Protein AF-A0A7S3AE39-F1 (afdb_monomer)

pLDDT: mean 76.67, std 18.87, range [34.84, 98.0]

Structure (mmCIF, N/CA/C/O backbone):
data_AF-A0A7S3AE39-F1
#
_entry.id   AF-A0A7S3AE39-F1
#
loop_
_atom_site.group_PDB
_atom_site.id
_atom_site.type_symbol
_atom_site.label_atom_id
_atom_site.label_alt_id
_atom_site.label_comp_id
_atom_site.label_asym_id
_atom_site.label_entity_id
_atom_site.label_seq_id
_atom_site.pdbx_PDB_ins_code
_atom_site.Cartn_x
_atom_site.Cartn_y
_atom_site.Cartn_z
_atom_site.occupancy
_atom_site.B_iso_or_equiv
_atom_site.auth_seq_id
_atom_site.auth_comp_id
_atom_site.auth_asym_id
_atom_site.auth_atom_id
_atom_site.pdbx_PDB_model_num
ATOM 1 N N . PRO A 1 1 ? 0.854 11.818 -27.335 1.00 52.75 1 PRO A N 1
ATOM 2 C CA . PRO A 1 1 ? 0.757 11.864 -25.855 1.00 52.75 1 PRO A CA 1
ATOM 3 C C . PRO A 1 1 ? 0.969 10.445 -25.302 1.00 52.75 1 PRO A C 1
ATOM 5 O O . PRO A 1 1 ? 0.322 9.532 -25.810 1.00 52.75 1 PRO A O 1
ATOM 8 N N . PRO A 1 2 ? 1.884 10.243 -24.340 1.00 56.50 2 PRO A N 1
ATOM 9 C CA . PRO A 1 2 ? 2.306 8.915 -23.865 1.00 56.50 2 PRO A CA 1
ATOM 10 C C . PRO A 1 2 ? 1.266 8.162 -23.009 1.00 56.50 2 PRO A C 1
ATOM 12 O O . PRO A 1 2 ? 1.452 6.985 -22.722 1.00 56.50 2 PRO A O 1
ATOM 15 N N . GLN A 1 3 ? 0.122 8.779 -22.684 1.00 60.28 3 GLN A N 1
ATOM 16 C CA . GLN A 1 3 ? -0.956 8.199 -21.856 1.00 60.28 3 GLN A CA 1
ATOM 17 C C . GLN A 1 3 ? -1.602 6.906 -22.408 1.00 60.28 3 GLN A C 1
ATOM 19 O O . GLN A 1 3 ? -2.449 6.313 -21.748 1.00 60.28 3 GLN A O 1
ATOM 24 N N . ASN A 1 4 ? -1.230 6.447 -23.607 1.00 78.38 4 ASN A N 1
ATOM 25 C CA . ASN A 1 4 ? -1.919 5.352 -24.295 1.00 78.38 4 ASN A CA 1
ATOM 26 C C . ASN A 1 4 ? -1.257 3.972 -24.167 1.00 78.38 4 ASN A C 1
ATOM 28 O O . ASN A 1 4 ? -1.910 2.978 -24.469 1.00 78.38 4 ASN A O 1
ATOM 32 N N . ALA A 1 5 ? 0.003 3.866 -23.735 1.00 89.50 5 ALA A N 1
ATOM 33 C CA . ALA A 1 5 ? 0.703 2.576 -23.760 1.00 89.50 5 ALA A CA 1
ATOM 34 C C . ALA A 1 5 ? 0.123 1.567 -22.750 1.00 89.50 5 ALA A C 1
ATOM 36 O O . ALA A 1 5 ? -0.178 0.432 -23.111 1.00 89.50 5 ALA A O 1
ATOM 37 N N . LEU A 1 6 ? -0.103 1.989 -21.499 1.00 91.38 6 LEU A N 1
ATOM 38 C CA . LEU A 1 6 ? -0.696 1.142 -20.453 1.00 91.38 6 LEU A CA 1
ATOM 39 C C . LEU A 1 6 ? -2.155 0.780 -20.767 1.00 91.38 6 LEU A C 1
ATOM 41 O O . LEU A 1 6 ? -2.548 -0.375 -20.623 1.00 91.38 6 LEU A O 1
ATOM 45 N N . ALA A 1 7 ? -2.940 1.734 -21.274 1.00 93.06 7 ALA A N 1
ATOM 46 C CA . ALA A 1 7 ? -4.314 1.475 -21.704 1.00 93.06 7 ALA A CA 1
ATOM 47 C C . ALA A 1 7 ? -4.372 0.478 -22.880 1.00 93.06 7 ALA A C 1
ATOM 49 O O . ALA A 1 7 ? -5.205 -0.426 -22.880 1.00 93.06 7 ALA A O 1
ATOM 50 N N . ALA A 1 8 ? -3.444 0.575 -23.842 1.00 92.94 8 ALA A N 1
ATOM 51 C CA . ALA A 1 8 ? -3.332 -0.372 -24.955 1.00 92.94 8 ALA A CA 1
ATOM 52 C C . ALA A 1 8 ? -2.947 -1.794 -24.503 1.00 92.94 8 ALA A C 1
ATOM 54 O O . ALA A 1 8 ? -3.297 -2.762 -25.173 1.00 92.94 8 ALA A O 1
ATOM 55 N N . MET A 1 9 ? -2.273 -1.929 -23.356 1.00 92.50 9 MET A N 1
ATOM 56 C CA . MET A 1 9 ? -1.975 -3.220 -22.720 1.00 92.50 9 MET A CA 1
ATOM 57 C C . MET A 1 9 ? -3.146 -3.779 -21.889 1.00 92.50 9 MET A C 1
ATOM 59 O O . MET A 1 9 ? -3.010 -4.840 -21.285 1.00 92.50 9 MET A O 1
ATOM 63 N N . GLY A 1 10 ? -4.299 -3.099 -21.864 1.00 94.75 10 GLY A N 1
ATOM 64 C CA . GLY A 1 10 ? -5.511 -3.562 -21.183 1.00 94.75 10 GLY A CA 1
ATOM 65 C C . GLY A 1 10 ? -5.608 -3.178 -19.705 1.00 94.75 10 GLY A C 1
ATOM 66 O O . GLY A 1 10 ? -6.498 -3.671 -19.013 1.00 94.75 10 GLY A O 1
ATOM 67 N N . TYR A 1 11 ? -4.728 -2.303 -19.206 1.00 93.88 11 TYR A N 1
ATOM 68 C CA . TYR A 1 11 ? -4.865 -1.757 -17.854 1.00 93.88 11 TYR A CA 1
ATOM 69 C C . TYR A 1 11 ? -6.044 -0.786 -17.769 1.00 93.88 11 TYR A C 1
ATOM 71 O O . TYR A 1 11 ? -6.391 -0.110 -18.741 1.00 93.88 11 TYR A O 1
ATOM 79 N N . SER A 1 12 ? -6.659 -0.696 -16.584 1.00 95.12 12 SER A N 1
ATOM 80 C CA . SER A 1 12 ? -7.760 0.243 -16.368 1.00 95.12 12 SER A CA 1
ATOM 81 C C . SER A 1 12 ? -7.294 1.691 -16.604 1.00 95.12 12 SER A C 1
ATOM 83 O O . SER A 1 12 ? -6.133 2.006 -16.327 1.00 95.12 12 SER A O 1
ATOM 85 N N . PRO A 1 13 ? -8.168 2.614 -17.052 1.00 94.75 13 PRO A N 1
ATOM 86 C CA . PRO A 1 13 ? -7.786 4.014 -17.267 1.00 94.75 13 PRO A CA 1
ATOM 87 C C . PRO A 1 13 ? -7.195 4.679 -16.016 1.00 94.75 13 PRO A C 1
ATOM 89 O O . PRO A 1 13 ? -6.311 5.522 -16.114 1.00 94.75 13 PRO A O 1
ATOM 92 N N . GLN A 1 14 ? -7.663 4.262 -14.836 1.00 94.00 14 GLN A N 1
ATOM 93 C CA . GLN A 1 14 ? -7.172 4.737 -13.543 1.00 94.00 14 GLN A CA 1
ATOM 94 C C . GLN A 1 14 ? -5.748 4.240 -13.258 1.00 94.00 14 GLN A C 1
ATOM 96 O O . GLN A 1 14 ? -4.923 5.019 -12.793 1.00 94.00 14 GLN A O 1
ATOM 101 N N . ASP A 1 15 ? -5.439 2.976 -13.568 1.00 94.56 15 ASP A N 1
ATOM 102 C CA . ASP A 1 15 ? -4.078 2.435 -13.430 1.00 94.56 15 ASP A CA 1
ATOM 103 C C . ASP A 1 15 ? -3.119 3.049 -14.442 1.00 94.56 15 ASP A C 1
ATOM 105 O O . ASP A 1 15 ? -1.982 3.362 -14.102 1.00 94.56 15 ASP A O 1
ATOM 109 N N . ALA A 1 16 ? -3.578 3.247 -15.679 1.00 94.62 16 ALA A N 1
ATOM 110 C CA . ALA A 1 16 ? -2.788 3.896 -16.714 1.00 94.62 16 ALA A CA 1
ATOM 111 C C . ALA A 1 16 ? -2.430 5.337 -16.314 1.00 94.62 16 ALA A C 1
ATOM 113 O O . ALA A 1 16 ? -1.267 5.721 -16.412 1.00 94.62 16 ALA A O 1
ATOM 114 N N . ALA A 1 17 ? -3.402 6.101 -15.798 1.00 94.12 17 ALA A N 1
ATOM 115 C CA . ALA A 1 17 ? -3.171 7.451 -15.292 1.00 94.12 17 ALA A CA 1
ATOM 116 C C . ALA A 1 17 ? -2.190 7.457 -14.109 1.00 94.12 17 ALA A C 1
ATOM 118 O O . ALA A 1 17 ? -1.204 8.187 -14.147 1.00 94.12 17 ALA A O 1
ATOM 119 N N . LEU A 1 18 ? -2.406 6.590 -13.115 1.00 94.12 18 LEU A N 1
ATOM 120 C CA . LEU A 1 18 ? -1.536 6.469 -11.942 1.00 94.12 18 LEU A CA 1
ATOM 121 C C . LEU A 1 18 ? -0.098 6.080 -12.322 1.00 94.12 18 LEU A C 1
ATOM 123 O O . LEU A 1 18 ? 0.862 6.658 -11.818 1.00 94.12 18 LEU A O 1
ATOM 127 N N . GLY A 1 19 ? 0.056 5.103 -13.218 1.00 93.31 19 GLY A N 1
ATOM 128 C CA . GLY A 1 19 ? 1.356 4.649 -13.701 1.00 93.31 19 GLY A CA 1
ATOM 129 C C . GLY A 1 19 ? 2.110 5.745 -14.451 1.00 93.31 19 GLY A C 1
ATOM 130 O O . GLY A 1 19 ? 3.291 5.960 -14.187 1.00 93.31 19 GLY A O 1
ATOM 131 N N . SER A 1 20 ? 1.427 6.475 -15.338 1.00 93.81 20 SER A N 1
ATOM 132 C CA . SER A 1 20 ? 2.019 7.613 -16.050 1.00 93.81 20 SER A CA 1
ATOM 133 C C . SER A 1 20 ? 2.353 8.789 -15.129 1.00 93.81 20 SER A C 1
ATOM 135 O O . SER A 1 20 ? 3.360 9.451 -15.354 1.00 93.81 20 SER A O 1
ATOM 137 N N . GLU A 1 21 ? 1.550 9.049 -14.096 1.00 94.75 21 GLU A N 1
ATOM 138 C CA . GLU A 1 21 ? 1.810 10.126 -13.132 1.00 94.75 21 GLU A CA 1
ATOM 139 C C . GLU A 1 21 ? 3.048 9.840 -12.271 1.00 94.75 21 GLU A C 1
ATOM 141 O O . GLU A 1 21 ? 3.869 10.730 -12.060 1.00 94.75 21 GLU A O 1
ATOM 146 N N . LEU A 1 22 ? 3.216 8.595 -11.813 1.00 94.06 22 LEU A N 1
ATOM 147 C CA . LEU A 1 22 ? 4.310 8.224 -10.909 1.00 94.06 22 LEU A CA 1
ATOM 148 C C . LEU A 1 22 ? 5.628 7.905 -11.624 1.00 94.06 22 LEU A C 1
ATOM 150 O O . LEU A 1 22 ? 6.694 8.157 -11.065 1.00 94.06 22 LEU A O 1
ATOM 154 N N . PHE A 1 23 ? 5.570 7.335 -12.830 1.00 94.69 23 PHE A N 1
ATOM 155 C CA . PHE A 1 23 ? 6.751 6.790 -13.513 1.00 94.69 23 PHE A CA 1
ATOM 156 C C . PHE A 1 23 ? 7.009 7.407 -14.896 1.00 94.69 23 PHE A C 1
ATOM 158 O O . PHE A 1 23 ? 8.001 7.064 -15.540 1.00 94.69 23 PHE A O 1
ATOM 165 N N . GLY A 1 24 ? 6.152 8.321 -15.366 1.00 93.25 24 GLY A N 1
ATOM 166 C CA . GLY A 1 24 ? 6.295 8.953 -16.678 1.00 93.25 24 GLY A CA 1
ATOM 167 C C . GLY A 1 24 ? 6.278 7.927 -17.814 1.00 93.25 24 GLY A C 1
ATOM 168 O O . GLY A 1 24 ? 5.292 7.211 -18.005 1.00 93.25 24 GLY A O 1
ATOM 169 N N . ASP A 1 25 ? 7.385 7.857 -18.557 1.00 93.00 25 ASP A N 1
ATOM 170 C CA . ASP A 1 25 ? 7.574 6.941 -19.690 1.00 93.00 25 ASP A CA 1
ATOM 171 C C . ASP A 1 25 ? 8.153 5.567 -19.284 1.00 93.00 25 ASP A C 1
ATOM 173 O O . ASP A 1 25 ? 8.300 4.678 -20.126 1.00 93.00 25 ASP A O 1
ATOM 177 N N . ASP A 1 26 ? 8.469 5.344 -18.001 1.00 94.69 26 ASP A N 1
ATOM 178 C CA . ASP A 1 26 ? 8.970 4.053 -17.515 1.00 94.69 26 ASP A CA 1
ATOM 179 C C . ASP A 1 26 ? 7.821 3.059 -17.279 1.00 94.69 26 ASP A C 1
ATOM 181 O O . ASP A 1 26 ? 7.349 2.807 -16.164 1.00 94.69 26 ASP A O 1
ATOM 185 N N . HIS A 1 27 ? 7.355 2.474 -18.381 1.00 93.75 27 HIS A N 1
ATOM 186 C CA . HIS A 1 27 ? 6.257 1.514 -18.368 1.00 93.75 27 HIS A CA 1
ATOM 187 C C . HIS A 1 27 ? 6.577 0.241 -17.574 1.00 93.75 27 HIS A C 1
ATOM 189 O O . HIS A 1 27 ? 5.660 -0.363 -17.021 1.00 93.75 27 HIS A O 1
ATOM 195 N N . ALA A 1 28 ? 7.845 -0.172 -17.489 1.00 95.00 28 ALA A N 1
ATOM 196 C CA . ALA A 1 28 ? 8.224 -1.383 -16.766 1.00 95.00 28 ALA A CA 1
ATOM 197 C C . ALA A 1 28 ? 8.002 -1.211 -15.256 1.00 95.00 28 ALA A C 1
ATOM 199 O O . ALA A 1 28 ? 7.365 -2.059 -14.621 1.00 95.00 28 ALA A O 1
ATOM 200 N N . ASN A 1 29 ? 8.454 -0.083 -14.702 1.00 94.75 29 ASN A N 1
ATOM 201 C CA . ASN A 1 29 ? 8.230 0.244 -13.297 1.00 94.75 29 ASN A CA 1
ATOM 202 C C . ASN A 1 29 ? 6.752 0.542 -13.003 1.00 94.75 29 ASN A C 1
ATOM 204 O O . ASN A 1 29 ? 6.233 0.069 -11.988 1.00 94.75 29 ASN A O 1
ATOM 208 N N . ALA A 1 30 ? 6.038 1.204 -13.922 1.00 95.81 30 ALA A N 1
ATOM 209 C CA . ALA A 1 30 ? 4.594 1.411 -13.799 1.00 95.81 30 ALA A CA 1
ATOM 210 C C . ALA A 1 30 ? 3.817 0.085 -13.722 1.00 95.81 30 ALA A C 1
ATOM 212 O O . ALA A 1 30 ? 3.008 -0.105 -12.813 1.00 95.81 30 ALA A O 1
ATOM 213 N N . ILE A 1 31 ? 4.094 -0.863 -14.626 1.00 95.88 31 ILE A N 1
ATOM 214 C CA . ILE A 1 31 ? 3.470 -2.196 -14.625 1.00 95.88 31 ILE A CA 1
ATOM 215 C C . ILE A 1 31 ? 3.766 -2.930 -13.315 1.00 95.88 31 ILE A C 1
ATOM 217 O O . ILE A 1 31 ? 2.855 -3.504 -12.708 1.00 95.88 31 ILE A O 1
ATOM 221 N N . ALA A 1 32 ? 5.024 -2.912 -12.864 1.00 95.69 32 ALA A N 1
ATOM 222 C CA . ALA A 1 32 ? 5.421 -3.564 -11.621 1.00 95.69 32 ALA A CA 1
ATOM 223 C C . ALA A 1 32 ? 4.672 -2.977 -10.413 1.00 95.69 32 ALA A C 1
ATOM 225 O O . ALA A 1 32 ? 4.166 -3.735 -9.583 1.00 95.69 32 ALA A O 1
ATOM 226 N N . PHE A 1 33 ? 4.542 -1.650 -10.344 1.00 96.31 33 PHE A N 1
ATOM 227 C CA . PHE A 1 33 ? 3.814 -0.959 -9.283 1.00 96.31 33 PHE A CA 1
ATOM 228 C C . PHE A 1 33 ? 2.312 -1.275 -9.306 1.00 96.31 33 PHE A C 1
ATOM 230 O O . PHE A 1 33 ? 1.762 -1.704 -8.292 1.00 96.31 33 PHE A O 1
ATOM 237 N N . ILE A 1 34 ? 1.656 -1.155 -10.466 1.00 96.31 34 ILE A N 1
ATOM 238 C CA . ILE A 1 34 ? 0.223 -1.457 -10.635 1.00 96.31 34 ILE A CA 1
ATOM 239 C C . ILE A 1 34 ? -0.073 -2.912 -10.244 1.00 96.31 34 ILE A C 1
ATOM 241 O O . ILE A 1 34 ? -1.034 -3.185 -9.525 1.00 96.31 34 ILE A O 1
ATOM 245 N N . THR A 1 35 ? 0.792 -3.849 -10.640 1.00 96.56 35 THR A N 1
ATOM 246 C CA . THR A 1 35 ? 0.656 -5.271 -10.282 1.00 96.56 35 THR A CA 1
ATOM 247 C C . THR A 1 35 ? 0.736 -5.486 -8.765 1.00 96.56 35 THR A C 1
ATOM 249 O O . THR A 1 35 ? 0.004 -6.307 -8.207 1.00 96.56 35 THR A O 1
ATOM 252 N N . GLN A 1 36 ? 1.593 -4.735 -8.066 1.00 96.75 36 GLN A N 1
ATOM 253 C CA . GLN A 1 36 ? 1.676 -4.792 -6.604 1.00 96.75 36 GLN A CA 1
ATOM 254 C C . GLN A 1 36 ? 0.433 -4.195 -5.932 1.00 96.75 36 GLN A C 1
ATOM 256 O O . GLN A 1 36 ? -0.086 -4.814 -4.998 1.00 96.75 36 GLN A O 1
ATOM 261 N N . VAL A 1 37 ? -0.073 -3.056 -6.425 1.00 96.56 37 VAL A N 1
ATOM 262 C CA . VAL A 1 37 ? -1.319 -2.433 -5.941 1.00 96.56 37 VAL A CA 1
ATOM 263 C C . VAL A 1 37 ? -2.485 -3.408 -6.089 1.00 96.56 37 VAL A C 1
ATOM 265 O O . VAL A 1 37 ? -3.191 -3.660 -5.114 1.00 96.56 37 VAL A O 1
ATOM 268 N N . GLN A 1 38 ? -2.647 -4.017 -7.268 1.00 96.06 38 GLN A N 1
ATOM 269 C CA . GLN A 1 38 ? -3.711 -4.984 -7.535 1.00 96.06 38 GLN A CA 1
ATOM 270 C C . GLN A 1 38 ? -3.649 -6.166 -6.561 1.00 96.06 38 GLN A C 1
ATOM 272 O O . GLN A 1 38 ? -4.660 -6.534 -5.968 1.00 96.06 38 GLN A O 1
ATOM 277 N N . GLY A 1 39 ? -2.449 -6.697 -6.308 1.00 95.94 39 GLY A N 1
ATOM 278 C CA . GLY A 1 39 ? -2.268 -7.780 -5.346 1.00 95.94 39 GLY A CA 1
ATOM 279 C C . GLY A 1 39 ? -2.662 -7.408 -3.910 1.00 95.94 39 GLY A C 1
ATOM 280 O O . GLY A 1 39 ? -3.098 -8.284 -3.171 1.00 95.94 39 GLY A O 1
ATOM 281 N N . LEU A 1 40 ? -2.514 -6.145 -3.492 1.00 96.25 40 LEU A N 1
ATOM 282 C CA . LEU A 1 40 ? -2.991 -5.663 -2.186 1.00 96.25 40 LEU A CA 1
ATOM 283 C C . LEU A 1 40 ? -4.519 -5.485 -2.172 1.00 96.25 40 LEU A C 1
ATOM 285 O O . LEU A 1 40 ? -5.168 -5.846 -1.192 1.00 96.25 40 LEU A O 1
ATOM 289 N N . VAL A 1 41 ? -5.102 -4.992 -3.265 1.00 95.94 41 VAL A N 1
ATOM 290 C CA . VAL A 1 41 ? -6.560 -4.841 -3.404 1.00 95.94 41 VAL A CA 1
ATOM 291 C C . VAL A 1 41 ? -7.267 -6.197 -3.379 1.00 95.94 41 VAL A C 1
ATOM 293 O O . VAL A 1 41 ? -8.280 -6.348 -2.701 1.00 95.94 41 VAL A O 1
ATOM 296 N N . GLU A 1 42 ? -6.700 -7.213 -4.030 1.00 95.88 42 GLU A N 1
ATOM 297 C CA . GLU A 1 42 ? -7.199 -8.595 -3.979 1.00 95.88 42 GLU A CA 1
ATOM 298 C C . GLU A 1 42 ? -7.135 -9.203 -2.569 1.00 95.88 42 GLU A C 1
ATOM 300 O O . GLU A 1 42 ? -7.924 -10.087 -2.241 1.00 95.88 42 GLU A O 1
ATOM 305 N N . MET A 1 43 ? -6.237 -8.707 -1.710 1.00 95.25 43 MET A N 1
ATOM 306 C CA . MET A 1 43 ? -6.185 -9.073 -0.288 1.00 95.25 43 MET A CA 1
ATOM 307 C C . MET A 1 43 ? -7.193 -8.295 0.577 1.00 95.25 43 MET A C 1
ATOM 309 O O . MET A 1 43 ? -7.247 -8.512 1.786 1.00 95.25 43 MET A O 1
ATOM 313 N N . GLY A 1 44 ? -8.008 -7.421 -0.021 1.00 95.88 44 GLY A N 1
ATOM 314 C CA . GLY A 1 44 ? -9.063 -6.664 0.654 1.00 95.88 44 GLY A CA 1
ATOM 315 C C . GLY A 1 44 ? -8.639 -5.285 1.159 1.00 95.88 44 GLY A C 1
ATOM 316 O O . GLY A 1 44 ? -9.433 -4.617 1.820 1.00 95.88 44 GLY A O 1
ATOM 317 N N . PHE A 1 45 ? -7.418 -4.831 0.859 1.00 95.88 45 PHE A N 1
ATOM 318 C CA . PHE A 1 45 ? -6.997 -3.481 1.231 1.00 95.88 45 PHE A CA 1
ATOM 319 C C . PHE A 1 45 ? -7.605 -2.439 0.279 1.00 95.88 45 PHE A C 1
ATOM 321 O O . PHE A 1 45 ? -7.616 -2.644 -0.938 1.00 95.88 45 PHE A O 1
ATOM 328 N N . PRO A 1 46 ? -8.085 -1.289 0.787 1.00 94.75 46 PRO A N 1
ATOM 329 C CA . PRO A 1 46 ? -8.589 -0.231 -0.074 1.00 94.75 46 PRO A CA 1
ATOM 330 C C . PRO A 1 46 ? -7.464 0.303 -0.968 1.00 94.75 46 PRO A C 1
ATOM 332 O O . PRO A 1 46 ? -6.349 0.559 -0.510 1.00 94.75 46 PRO A O 1
ATOM 335 N N . ARG A 1 47 ? -7.764 0.501 -2.257 1.00 94.69 47 ARG A N 1
ATOM 336 C CA . ARG A 1 47 ? -6.777 0.872 -3.288 1.00 94.69 47 ARG A CA 1
ATOM 337 C C . ARG A 1 47 ? -5.947 2.102 -2.915 1.00 94.69 47 ARG A C 1
ATOM 339 O O . ARG A 1 47 ? -4.737 2.086 -3.095 1.00 94.69 47 ARG A O 1
ATOM 346 N N . ALA A 1 48 ? -6.578 3.136 -2.355 1.00 93.81 48 ALA A N 1
ATOM 347 C CA . ALA A 1 48 ? -5.885 4.349 -1.918 1.00 93.81 48 ALA A CA 1
ATOM 348 C C . ALA A 1 48 ? -4.832 4.063 -0.830 1.00 93.81 48 ALA A C 1
ATOM 350 O O . ALA A 1 48 ? -3.710 4.558 -0.913 1.00 93.81 48 ALA A O 1
ATOM 351 N N . ALA A 1 49 ? -5.155 3.203 0.143 1.00 94.94 49 ALA A N 1
ATOM 352 C CA . ALA A 1 49 ? -4.208 2.799 1.179 1.00 94.94 49 ALA A CA 1
ATOM 353 C C . ALA A 1 49 ? -3.082 1.930 0.602 1.00 94.94 49 ALA A C 1
ATOM 355 O O . ALA A 1 49 ? -1.923 2.121 0.958 1.00 94.94 49 ALA A O 1
ATOM 356 N N . ALA A 1 50 ? -3.399 1.016 -0.322 1.00 96.12 50 ALA A N 1
ATOM 357 C CA . ALA A 1 50 ? -2.403 0.192 -1.006 1.00 96.12 50 ALA A CA 1
ATOM 358 C C . ALA A 1 50 ? -1.380 1.038 -1.783 1.00 96.12 50 ALA A C 1
ATOM 360 O O . ALA A 1 50 ? -0.178 0.795 -1.676 1.00 96.12 50 ALA A O 1
ATOM 361 N N . ILE A 1 51 ? -1.848 2.057 -2.511 1.00 95.81 51 ILE A N 1
ATOM 362 C CA . ILE A 1 51 ? -0.990 3.015 -3.222 1.00 95.81 51 ILE A CA 1
ATOM 363 C C . ILE A 1 51 ? -0.109 3.773 -2.224 1.00 95.81 51 ILE A C 1
ATOM 365 O O . ILE A 1 51 ? 1.110 3.775 -2.376 1.00 95.81 51 ILE A O 1
ATOM 369 N N . GLY A 1 52 ? -0.701 4.351 -1.172 1.00 94.38 52 GLY A N 1
ATOM 370 C CA . GLY A 1 52 ? 0.051 5.089 -0.155 1.00 94.38 52 GLY A CA 1
ATOM 371 C C . GLY A 1 52 ? 1.103 4.225 0.548 1.00 94.38 52 GLY A C 1
ATOM 372 O O . GLY A 1 52 ? 2.233 4.662 0.759 1.00 94.38 52 GLY A O 1
ATOM 373 N N . ALA A 1 53 ? 0.781 2.971 0.861 1.00 96.00 53 ALA A N 1
ATOM 374 C CA . ALA A 1 53 ? 1.712 2.049 1.500 1.00 96.00 53 ALA A CA 1
ATOM 375 C C . ALA A 1 53 ? 2.872 1.648 0.573 1.00 96.00 53 ALA A C 1
ATOM 377 O O . ALA A 1 53 ? 4.015 1.591 1.024 1.00 96.00 53 ALA A O 1
ATOM 378 N N . LEU A 1 54 ? 2.610 1.422 -0.719 1.00 96.12 54 LEU A N 1
ATOM 379 C CA . LEU A 1 54 ? 3.645 1.128 -1.722 1.00 96.12 54 LEU A CA 1
ATOM 380 C C . LEU A 1 54 ? 4.488 2.351 -2.101 1.00 96.12 54 LEU A C 1
ATOM 382 O O . LEU A 1 54 ? 5.620 2.195 -2.531 1.00 96.12 54 LEU A O 1
ATOM 386 N N . GLN A 1 55 ? 3.981 3.570 -1.936 1.00 94.62 55 GLN A N 1
ATOM 387 C CA . GLN A 1 55 ? 4.800 4.777 -2.096 1.00 94.62 55 GLN A CA 1
ATOM 388 C C . GLN A 1 55 ? 5.729 4.998 -0.896 1.00 94.62 55 GLN A C 1
ATOM 390 O O . GLN A 1 55 ? 6.854 5.465 -1.051 1.00 94.62 55 GLN A O 1
ATOM 395 N N . ASN A 1 56 ? 5.278 4.630 0.306 1.00 94.44 56 ASN A N 1
ATOM 396 C CA . ASN A 1 56 ? 6.059 4.764 1.537 1.00 94.44 56 ASN A CA 1
ATOM 397 C C . ASN A 1 56 ? 7.005 3.584 1.803 1.00 94.44 56 ASN A C 1
ATOM 399 O O . ASN A 1 56 ? 7.794 3.625 2.752 1.00 94.44 56 ASN A O 1
ATOM 403 N N . SER A 1 57 ? 6.943 2.533 0.986 1.00 93.38 57 SER A N 1
ATOM 404 C CA . SER A 1 57 ? 7.768 1.341 1.134 1.00 93.38 57 SER A CA 1
ATOM 405 C C . SER A 1 57 ? 8.281 0.864 -0.219 1.00 93.38 57 SER A C 1
ATOM 407 O O . SER A 1 57 ? 7.553 0.794 -1.194 1.00 93.38 57 SER A O 1
ATOM 409 N N . SER A 1 58 ? 9.551 0.484 -0.297 1.00 86.62 58 SER A N 1
ATOM 410 C CA . SER A 1 58 ? 10.157 0.009 -1.550 1.00 86.62 58 SER A CA 1
ATOM 411 C C . SER A 1 58 ? 9.800 -1.443 -1.901 1.00 86.62 58 SER A C 1
ATOM 413 O O . SER A 1 58 ? 10.375 -2.016 -2.825 1.00 86.62 58 SER A O 1
ATOM 415 N N . SER A 1 59 ? 8.902 -2.081 -1.144 1.00 93.25 59 SER A N 1
ATOM 416 C CA . SER A 1 59 ? 8.549 -3.492 -1.311 1.00 93.25 59 SER A CA 1
ATOM 417 C C . SER A 1 59 ? 7.112 -3.771 -0.891 1.00 93.25 59 SER A C 1
ATOM 419 O O . SER A 1 59 ? 6.582 -3.145 0.027 1.00 93.25 59 SER A O 1
ATOM 421 N N . LYS A 1 60 ? 6.510 -4.791 -1.509 1.00 92.44 60 LYS A N 1
ATOM 422 C CA . LYS A 1 60 ? 5.175 -5.281 -1.150 1.00 92.44 60 LYS A CA 1
ATOM 423 C C . LYS A 1 60 ? 5.089 -5.694 0.324 1.00 92.44 60 LYS A C 1
ATOM 425 O O . LYS A 1 60 ? 4.076 -5.440 0.969 1.00 92.44 60 LYS A O 1
ATOM 430 N N . GLU A 1 61 ? 6.134 -6.314 0.866 1.00 94.62 61 GLU A N 1
ATOM 431 C CA . GLU A 1 61 ? 6.210 -6.706 2.276 1.00 94.62 61 GLU A CA 1
ATOM 432 C C . GLU A 1 61 ? 6.224 -5.491 3.211 1.00 94.62 61 GLU A C 1
ATOM 434 O O . GLU A 1 61 ? 5.524 -5.497 4.224 1.00 94.62 61 GLU A O 1
ATOM 439 N N . GLY A 1 62 ? 6.967 -4.436 2.858 1.00 94.31 62 GLY A N 1
ATOM 440 C CA . GLY A 1 62 ? 6.948 -3.175 3.599 1.00 94.31 62 GLY A CA 1
ATOM 441 C C . GLY A 1 62 ? 5.572 -2.505 3.555 1.00 94.31 62 GLY A C 1
ATOM 442 O O . GLY A 1 62 ? 5.082 -2.044 4.584 1.00 94.31 62 GLY A O 1
ATOM 443 N N . ALA A 1 63 ? 4.903 -2.536 2.399 1.00 95.75 63 ALA A N 1
ATOM 444 C CA . ALA A 1 63 ? 3.557 -1.989 2.251 1.00 95.75 63 ALA A CA 1
ATOM 445 C C . ALA A 1 63 ? 2.548 -2.762 3.105 1.00 95.75 63 ALA A C 1
ATOM 447 O O . ALA A 1 63 ? 1.703 -2.161 3.763 1.00 95.75 63 ALA A O 1
ATOM 448 N N . LEU A 1 64 ? 2.668 -4.091 3.153 1.00 96.19 64 LEU A N 1
ATOM 449 C CA . LEU A 1 64 ? 1.855 -4.931 4.029 1.00 96.19 64 LEU A CA 1
ATOM 450 C C . LEU A 1 64 ? 2.093 -4.624 5.508 1.00 96.19 64 LEU A C 1
ATOM 452 O O . LEU A 1 64 ? 1.126 -4.540 6.257 1.00 96.19 64 LEU A O 1
ATOM 456 N N . GLN A 1 65 ? 3.344 -4.427 5.933 1.00 94.88 65 GLN A N 1
ATOM 457 C CA . GLN A 1 65 ? 3.637 -4.028 7.313 1.00 94.88 65 GLN A CA 1
ATOM 458 C C . GLN A 1 65 ? 3.013 -2.674 7.658 1.00 94.88 65 GLN A C 1
ATOM 460 O O . GLN A 1 65 ? 2.435 -2.544 8.733 1.00 94.88 65 GLN A O 1
ATOM 465 N N . LEU A 1 66 ? 3.059 -1.699 6.745 1.00 94.25 66 LEU A N 1
ATOM 466 C CA . LEU A 1 66 ? 2.414 -0.397 6.943 1.00 94.25 66 LEU A CA 1
ATOM 467 C C . LEU A 1 66 ? 0.887 -0.511 7.017 1.00 94.25 66 LEU A C 1
ATOM 469 O O . LEU A 1 66 ? 0.273 0.084 7.897 1.00 94.25 66 LEU A O 1
ATOM 473 N N . LEU A 1 67 ? 0.272 -1.298 6.132 1.00 94.94 67 LEU A N 1
ATOM 474 C CA . LEU A 1 67 ? -1.181 -1.493 6.105 1.00 94.94 67 LEU A CA 1
ATOM 475 C C . LEU A 1 67 ? -1.696 -2.230 7.343 1.00 94.94 67 LEU A C 1
ATOM 477 O O . LEU A 1 67 ? -2.745 -1.881 7.877 1.00 94.94 67 LEU A O 1
ATOM 481 N N . LEU A 1 68 ? -0.965 -3.245 7.802 1.00 93.38 68 LEU A N 1
ATOM 482 C CA . LEU A 1 68 ? -1.321 -4.015 8.993 1.00 93.38 68 LEU A CA 1
ATOM 483 C C . LEU A 1 68 ? -1.002 -3.253 10.286 1.00 93.38 68 LEU A C 1
ATOM 485 O O . LEU A 1 68 ? -1.729 -3.405 11.261 1.00 93.38 68 LEU A O 1
ATOM 489 N N . GLY A 1 69 ? 0.056 -2.436 10.289 1.00 88.75 69 GLY A N 1
ATOM 490 C CA . GLY A 1 69 ? 0.443 -1.601 11.426 1.00 88.75 69 GLY A CA 1
ATOM 491 C C . GLY A 1 69 ? -0.482 -0.399 11.626 1.00 88.75 69 GLY A C 1
ATOM 492 O O . GLY A 1 69 ? -0.898 -0.139 12.746 1.00 88.75 69 GLY A O 1
ATOM 493 N N . GLY A 1 70 ? -0.871 0.288 10.545 1.00 71.50 70 GLY A N 1
ATOM 494 C CA . GLY A 1 70 ? -1.753 1.463 10.609 1.00 71.50 70 GLY A CA 1
ATOM 495 C C . GLY A 1 70 ? -3.235 1.141 10.840 1.00 71.50 70 GLY A C 1
ATOM 496 O O . GLY A 1 70 ? -3.994 1.999 11.287 1.00 71.50 70 GLY A O 1
ATOM 497 N N . ALA A 1 71 ? -3.666 -0.101 10.591 1.00 55.97 71 ALA A N 1
ATOM 498 C CA . ALA A 1 71 ? -5.026 -0.544 10.912 1.00 55.97 71 ALA A CA 1
ATOM 499 C C . ALA A 1 71 ? -5.298 -0.605 12.429 1.00 55.97 71 ALA A C 1
ATOM 501 O O . ALA A 1 71 ? -6.457 -0.631 12.832 1.00 55.97 71 ALA A O 1
ATOM 502 N N . ALA A 1 72 ? -4.253 -0.607 13.266 1.00 46.50 72 ALA A N 1
ATOM 503 C CA . ALA A 1 72 ? -4.395 -0.600 14.720 1.00 46.50 72 ALA A CA 1
ATOM 504 C C . ALA A 1 72 ? -4.711 0.792 15.298 1.00 46.50 72 ALA A C 1
ATOM 506 O O . ALA A 1 72 ? -5.213 0.869 16.412 1.00 46.50 72 ALA A O 1
ATOM 507 N N . GLU A 1 73 ? -4.464 1.875 14.554 1.00 48.44 73 GLU A N 1
ATOM 508 C CA . GLU A 1 73 ? -4.576 3.247 15.081 1.00 48.44 73 GLU A CA 1
ATOM 509 C C . GLU A 1 73 ? -5.819 4.008 14.586 1.00 48.44 73 GLU A C 1
ATOM 511 O O . GLU A 1 73 ? -5.963 5.191 14.869 1.00 48.44 73 GLU A O 1
ATOM 516 N N . SER A 1 74 ? -6.728 3.370 13.834 1.00 43.66 74 SER A N 1
ATOM 517 C CA . SER A 1 74 ? -7.866 4.075 13.206 1.00 43.66 74 SER A CA 1
ATOM 518 C C . SER A 1 74 ? -9.248 3.449 13.422 1.00 43.66 74 SER A C 1
ATOM 520 O O . SER A 1 74 ? -10.179 3.766 12.682 1.00 43.66 74 SER A O 1
ATOM 522 N N . MET A 1 75 ? -9.422 2.590 14.434 1.00 45.69 75 MET A N 1
ATOM 523 C CA . MET A 1 75 ? -10.724 1.956 14.710 1.00 45.69 75 MET A CA 1
ATOM 524 C C . MET A 1 75 ? -11.303 2.168 16.115 1.00 45.69 75 MET A C 1
ATOM 526 O O . MET A 1 75 ? -12.406 1.697 16.368 1.00 45.69 75 MET A O 1
ATOM 530 N N . ASP A 1 76 ? -10.644 2.964 16.954 1.00 41.66 76 ASP A N 1
ATOM 531 C CA . ASP A 1 76 ? -11.184 3.469 18.219 1.00 41.66 76 ASP A CA 1
ATOM 532 C C . ASP A 1 76 ? -10.719 4.922 18.376 1.00 41.66 76 ASP A C 1
ATOM 534 O O . ASP A 1 76 ? -9.524 5.181 18.450 1.00 41.66 76 ASP A O 1
ATOM 538 N N . ASP A 1 77 ? -11.634 5.885 18.282 1.00 41.91 77 ASP A N 1
ATOM 539 C CA . ASP A 1 77 ? -12.053 6.631 19.473 1.00 41.91 77 ASP A CA 1
ATOM 540 C C . ASP A 1 77 ? -13.116 7.667 19.083 1.00 41.91 77 ASP A C 1
ATOM 542 O O . ASP A 1 77 ? -12.861 8.819 18.729 1.00 41.91 77 ASP A O 1
ATOM 546 N N . GLY A 1 78 ? -14.362 7.209 19.141 1.00 44.84 78 GLY A N 1
ATOM 547 C CA . GLY A 1 78 ? -15.391 8.025 19.745 1.00 44.84 78 GLY A CA 1
ATOM 548 C C . GLY A 1 78 ? -15.413 7.685 21.228 1.00 44.84 78 GLY A C 1
ATOM 549 O O . GLY A 1 78 ? -16.088 6.739 21.604 1.00 44.84 78 GLY A O 1
ATOM 550 N N . SER A 1 79 ? -14.721 8.481 22.038 1.00 51.34 79 SER A N 1
ATOM 551 C CA . SER A 1 79 ? -14.954 8.672 23.465 1.00 51.34 79 SER A CA 1
ATOM 552 C C . SER A 1 79 ? -14.877 7.413 24.339 1.00 51.34 79 SER A C 1
ATOM 554 O O . SER A 1 79 ? -15.899 6.793 24.626 1.00 51.34 79 SER A O 1
ATOM 556 N N . PHE A 1 80 ? -13.709 7.140 24.927 1.00 38.75 80 PHE A N 1
ATOM 557 C CA . PHE A 1 80 ? -13.672 6.694 26.324 1.00 38.75 80 PHE A CA 1
ATOM 558 C C . PHE A 1 80 ? -12.394 7.133 27.045 1.00 38.75 80 PHE A C 1
ATOM 560 O O . PHE A 1 80 ? -11.272 6.939 26.590 1.00 38.75 80 PHE A O 1
ATOM 567 N N . ALA A 1 81 ? -12.598 7.762 28.198 1.00 47.31 81 ALA A N 1
ATOM 568 C CA . ALA A 1 81 ? -11.557 8.235 29.088 1.00 47.31 81 ALA A CA 1
ATOM 569 C C . ALA A 1 81 ? -10.753 7.089 29.730 1.00 47.31 81 ALA A C 1
ATOM 571 O O . ALA A 1 81 ? -11.287 6.017 30.004 1.00 47.31 81 ALA A O 1
ATOM 572 N N . ASP A 1 82 ? -9.513 7.436 30.084 1.00 48.00 82 ASP A N 1
ATOM 573 C CA . ASP A 1 82 ? -8.675 6.836 31.129 1.00 48.00 82 ASP A CA 1
ATOM 574 C C . ASP A 1 82 ? -8.052 5.453 30.849 1.00 48.00 82 ASP A C 1
ATOM 576 O O . ASP A 1 82 ? -8.678 4.399 30.944 1.00 48.00 82 ASP A O 1
ATOM 580 N N . G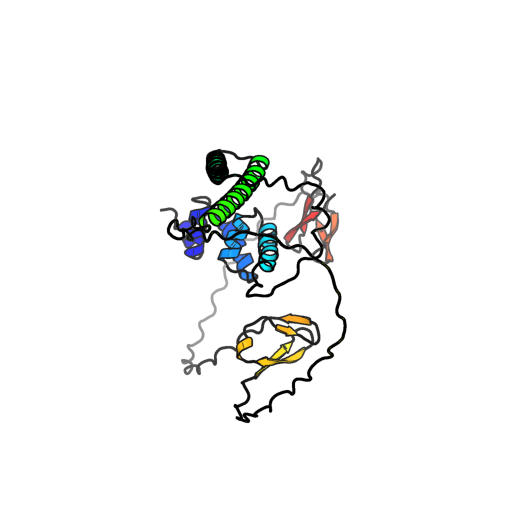LY A 1 83 ? -6.749 5.464 30.548 1.00 34.84 83 GLY A N 1
ATOM 581 C CA . GLY A 1 83 ? -5.954 4.247 30.374 1.00 34.84 83 GLY A CA 1
ATOM 582 C C . GLY A 1 83 ? -4.443 4.466 30.283 1.00 34.84 83 GLY A C 1
ATOM 583 O O . GLY A 1 83 ? -3.741 3.650 29.690 1.00 34.84 83 GLY A O 1
ATOM 584 N N . SER A 1 84 ? -3.921 5.556 30.853 1.00 50.91 84 SER A N 1
ATOM 585 C CA . SER A 1 84 ? -2.478 5.773 31.002 1.00 50.91 84 SER A CA 1
ATOM 586 C C . SER A 1 84 ? -1.969 5.014 32.219 1.00 50.91 84 SER A C 1
ATOM 588 O O . SER A 1 84 ? -2.201 5.411 33.356 1.00 50.91 84 SER A O 1
ATOM 590 N N . GLY A 1 85 ? -1.238 3.927 31.996 1.00 48.25 85 GLY A N 1
ATOM 591 C CA . GLY A 1 85 ? -0.584 3.237 33.099 1.00 48.25 85 GLY A CA 1
ATOM 592 C C . GLY A 1 85 ? 0.279 2.075 32.655 1.00 48.25 85 GLY A C 1
ATOM 593 O O . GLY A 1 85 ? -0.104 0.937 32.907 1.00 48.25 85 GLY A O 1
ATOM 594 N N . ARG A 1 86 ? 1.426 2.357 32.005 1.00 45.62 86 ARG A N 1
ATOM 595 C CA . ARG A 1 86 ? 2.675 1.565 32.173 1.00 45.62 86 ARG A CA 1
ATOM 596 C C . ARG A 1 86 ? 3.919 1.982 31.376 1.00 45.62 86 ARG A C 1
ATOM 598 O O . ARG A 1 86 ? 4.934 1.316 31.522 1.00 45.62 86 ARG A O 1
ATOM 605 N N . GLN A 1 87 ? 3.911 3.066 30.598 1.00 45.62 87 GLN A N 1
ATOM 606 C CA . GLN A 1 87 ? 5.142 3.556 29.938 1.00 45.62 87 GLN A CA 1
ATOM 607 C C . GLN A 1 87 ? 5.742 4.828 30.564 1.00 45.62 87 GLN A C 1
ATOM 609 O O . GLN A 1 87 ? 6.690 5.384 30.026 1.00 45.62 87 GLN A O 1
ATOM 614 N N . GLN A 1 88 ? 5.239 5.281 31.717 1.00 45.19 88 GLN A N 1
ATOM 615 C CA . GLN A 1 88 ? 5.607 6.582 32.293 1.00 45.19 88 GLN A CA 1
ATOM 616 C C . GLN A 1 88 ? 6.724 6.545 33.355 1.00 45.19 88 GLN A C 1
ATOM 618 O O . GLN A 1 88 ? 7.013 7.575 33.952 1.00 45.19 88 GLN A O 1
ATOM 623 N N . GLU A 1 89 ? 7.379 5.403 33.596 1.00 44.81 89 GLU A N 1
ATOM 624 C CA . GLU A 1 89 ? 8.423 5.313 34.637 1.00 44.81 89 GLU A CA 1
ATOM 625 C C . GLU A 1 89 ? 9.865 5.488 34.130 1.00 44.81 89 GLU A C 1
ATOM 627 O O . GLU A 1 89 ? 10.766 5.664 34.941 1.00 44.81 89 GLU A O 1
ATOM 632 N N . GLU A 1 90 ? 10.100 5.563 32.813 1.00 41.81 90 GLU A N 1
ATOM 633 C CA . GLU A 1 90 ? 11.448 5.809 32.255 1.00 41.81 90 GLU A CA 1
ATOM 634 C C . GLU A 1 90 ? 11.606 7.204 31.612 1.00 41.81 90 GLU A C 1
ATOM 636 O O . GLU A 1 90 ? 12.547 7.462 30.870 1.00 41.81 90 GLU A O 1
ATOM 641 N N . SER A 1 91 ? 10.693 8.141 31.894 1.00 45.66 91 SER A N 1
ATOM 642 C CA . SER A 1 91 ? 10.798 9.548 31.450 1.00 45.66 91 SER A CA 1
ATOM 643 C C . SER A 1 91 ? 11.004 10.551 32.592 1.00 45.66 91 SER A C 1
ATOM 645 O O . SER A 1 91 ? 11.199 11.730 32.334 1.00 45.66 91 SER A O 1
ATOM 647 N N . ALA A 1 92 ? 11.039 10.106 33.853 1.00 47.97 92 ALA A N 1
ATOM 648 C CA . ALA A 1 92 ? 11.134 11.001 35.012 1.00 47.97 92 ALA A CA 1
ATOM 649 C C . ALA A 1 92 ? 12.569 11.449 35.381 1.00 47.97 92 ALA A C 1
ATOM 651 O O . ALA A 1 92 ? 12.740 12.226 36.318 1.00 47.97 92 ALA A O 1
ATOM 652 N N . LEU A 1 93 ? 13.610 10.972 34.683 1.00 46.28 93 LEU A N 1
ATOM 653 C CA . LEU A 1 93 ? 15.018 11.272 35.018 1.00 46.28 93 LEU A CA 1
ATOM 654 C C . LEU A 1 93 ? 15.784 12.082 33.961 1.00 46.28 93 LEU A C 1
ATOM 656 O O . LEU A 1 93 ? 16.911 12.504 34.217 1.00 46.28 93 LEU A O 1
ATOM 660 N N . LEU A 1 94 ? 15.175 12.365 32.809 1.00 47.12 94 LEU A N 1
ATOM 661 C CA . LEU A 1 94 ? 15.672 13.354 31.853 1.00 47.12 94 LEU A CA 1
ATOM 662 C C . LEU A 1 94 ? 14.740 14.554 31.950 1.00 47.12 94 LEU A C 1
ATOM 664 O O . LEU A 1 94 ? 13.669 14.543 31.358 1.00 47.12 94 LEU A O 1
ATOM 668 N N . GLY A 1 95 ? 15.123 15.540 32.766 1.00 43.03 95 GLY A N 1
ATOM 669 C CA . GLY A 1 95 ? 14.306 16.720 33.035 1.00 43.03 95 GLY A CA 1
ATOM 670 C C . GLY A 1 95 ? 13.704 17.302 31.759 1.00 43.03 95 GLY A C 1
ATOM 671 O O . GLY A 1 95 ? 14.407 17.436 30.755 1.00 43.03 95 GLY A O 1
ATOM 672 N N . ASP A 1 96 ? 12.409 17.620 31.825 1.00 46.56 96 ASP A N 1
ATOM 673 C CA . ASP A 1 96 ? 11.602 18.277 30.800 1.00 46.56 96 ASP A CA 1
ATOM 674 C C . ASP A 1 96 ? 12.245 19.592 30.331 1.00 46.56 96 ASP A C 1
ATOM 676 O O . ASP A 1 96 ? 11.838 20.699 30.666 1.00 46.56 96 ASP A O 1
ATOM 680 N N . GLY A 1 97 ? 13.270 19.475 29.490 1.00 51.59 97 GLY A N 1
ATOM 681 C CA . GLY A 1 97 ? 13.886 20.562 28.742 1.00 51.59 97 GLY A CA 1
ATOM 682 C C . GLY A 1 97 ? 13.015 21.021 27.573 1.00 51.59 97 GLY A C 1
ATOM 683 O O . GLY A 1 97 ? 13.507 21.707 26.679 1.00 51.59 97 GLY A O 1
ATOM 684 N N . ARG A 1 98 ? 11.720 20.667 27.557 1.00 59.84 98 ARG A N 1
ATOM 685 C CA . ARG A 1 98 ? 10.708 21.341 26.739 1.00 59.84 98 ARG A CA 1
ATOM 686 C C . ARG A 1 98 ? 10.441 22.710 27.356 1.00 59.84 98 ARG A C 1
ATOM 688 O O . ARG A 1 98 ? 9.361 22.978 27.870 1.00 59.84 98 ARG A O 1
ATOM 695 N N . GLY A 1 99 ? 11.449 23.578 27.315 1.00 72.38 99 GLY A N 1
ATOM 696 C CA . GLY A 1 99 ? 11.273 24.983 27.640 1.00 72.38 99 GLY A CA 1
ATOM 697 C C . GLY A 1 99 ? 10.068 25.526 26.872 1.00 72.38 99 GLY A C 1
ATOM 698 O O . GLY A 1 99 ? 9.850 25.195 25.696 1.00 72.38 99 GLY A O 1
ATOM 699 N N . ASN A 1 100 ? 9.251 26.321 27.556 1.00 85.38 100 ASN A N 1
ATOM 700 C CA . ASN A 1 100 ? 8.192 27.095 26.930 1.00 85.38 100 ASN A CA 1
ATOM 701 C C . ASN A 1 100 ? 8.845 28.114 25.992 1.00 85.38 100 ASN A C 1
ATOM 703 O O . ASN A 1 100 ? 9.135 29.235 26.393 1.00 85.38 100 ASN A O 1
ATOM 707 N N . LEU A 1 101 ? 9.132 27.687 24.760 1.00 92.56 101 LEU A N 1
ATOM 708 C CA . LEU A 1 101 ? 9.522 28.579 23.681 1.00 92.56 101 LEU A CA 1
ATOM 709 C C . LEU A 1 101 ? 8.398 29.595 23.503 1.00 92.56 101 LEU A C 1
ATOM 711 O O . LEU A 1 101 ? 7.222 29.229 23.418 1.00 92.56 101 LEU A O 1
ATOM 715 N N . SER A 1 102 ? 8.771 30.864 23.452 1.00 94.00 102 SER A N 1
ATOM 716 C CA . SER A 1 102 ? 7.855 31.942 23.111 1.00 94.00 102 SER A CA 1
ATOM 717 C C . SER A 1 102 ? 7.262 31.725 21.712 1.00 94.00 102 SER A C 1
ATOM 719 O O . SER A 1 102 ? 7.827 31.030 20.861 1.00 94.00 102 SER A O 1
ATOM 721 N N . ARG A 1 103 ? 6.114 32.354 21.434 1.00 94.00 103 ARG A N 1
ATOM 722 C CA . ARG A 1 103 ? 5.480 32.312 20.104 1.00 94.00 103 ARG A CA 1
ATOM 723 C C . ARG A 1 103 ? 6.421 32.808 18.999 1.00 94.00 103 ARG A C 1
ATOM 725 O O . ARG A 1 103 ? 6.390 32.287 17.882 1.00 94.00 103 ARG A O 1
ATOM 732 N N . GLU A 1 104 ? 7.267 33.787 19.310 1.00 95.81 104 GLU A N 1
ATOM 733 C CA . GLU A 1 104 ? 8.281 34.325 18.397 1.00 95.81 104 GLU A CA 1
ATOM 734 C C . GLU A 1 104 ? 9.363 33.280 18.088 1.00 95.81 104 GLU A C 1
ATOM 736 O O . GLU A 1 104 ? 9.682 33.048 16.920 1.00 95.81 104 GLU A O 1
ATOM 741 N N . GLU A 1 105 ? 9.857 32.568 19.106 1.00 95.75 105 GLU A N 1
ATOM 742 C CA . GLU A 1 105 ? 10.817 31.472 18.933 1.00 95.75 105 GLU A CA 1
ATOM 743 C C . GLU A 1 105 ? 10.221 30.295 18.154 1.00 95.75 105 GLU A C 1
ATOM 745 O O . GLU A 1 105 ? 10.875 29.772 17.252 1.00 95.75 105 GLU A O 1
ATOM 750 N N . LEU A 1 106 ? 8.971 29.908 18.433 1.00 95.56 106 LEU A N 1
ATOM 751 C CA . LEU A 1 106 ? 8.273 28.859 17.680 1.00 95.56 106 LEU A CA 1
ATOM 752 C C . LEU A 1 106 ? 8.084 29.244 16.207 1.00 95.56 106 LEU A C 1
ATOM 754 O O . LEU A 1 106 ? 8.288 28.418 15.317 1.00 95.56 106 LEU A O 1
ATOM 758 N N . THR A 1 107 ? 7.748 30.506 15.931 1.00 96.25 107 THR A N 1
ATOM 759 C CA . THR A 1 107 ? 7.603 31.013 14.558 1.00 96.25 107 THR A CA 1
ATOM 760 C C . THR A 1 107 ? 8.946 31.010 13.821 1.00 96.25 107 THR A C 1
ATOM 762 O O . THR A 1 107 ? 9.018 30.570 12.671 1.00 96.25 107 THR A O 1
ATOM 765 N N . SER A 1 108 ? 10.022 31.435 14.491 1.00 97.12 108 SER A N 1
ATOM 766 C CA . SER A 1 108 ? 11.387 31.394 13.953 1.00 97.12 108 SER A CA 1
ATOM 767 C C . SER A 1 108 ? 11.840 29.957 13.661 1.00 97.12 108 SER A C 1
ATOM 769 O O . SER A 1 108 ? 12.313 29.653 12.562 1.00 97.12 108 SER A O 1
ATOM 771 N N . LEU A 1 109 ? 11.597 29.035 14.598 1.00 97.19 109 LEU A N 1
ATOM 772 C CA . LEU A 1 109 ? 11.934 27.619 14.456 1.00 97.19 109 LEU A CA 1
ATOM 773 C C . LEU A 1 109 ? 11.154 26.952 13.313 1.00 97.19 109 LEU A C 1
ATOM 775 O O . LEU A 1 109 ? 11.728 26.175 12.547 1.00 97.19 109 LEU A O 1
ATOM 779 N N . ARG A 1 110 ? 9.868 27.288 13.143 1.00 97.44 110 ARG A N 1
ATOM 780 C CA . ARG A 1 110 ? 9.054 26.834 12.005 1.00 97.44 110 ARG A CA 1
ATOM 781 C C . ARG A 1 110 ? 9.668 27.276 10.677 1.00 97.44 110 ARG A C 1
ATOM 783 O O . ARG A 1 110 ? 9.809 26.452 9.774 1.00 97.44 110 ARG A O 1
ATOM 790 N N . ALA A 1 111 ? 10.042 28.551 10.560 1.00 97.56 111 ALA A N 1
ATOM 791 C CA . ALA A 1 111 ? 10.647 29.092 9.345 1.00 97.56 111 ALA A CA 1
ATOM 792 C C . ALA A 1 111 ? 11.992 28.417 9.026 1.00 97.56 111 ALA A C 1
ATOM 794 O O . ALA A 1 111 ? 12.246 28.059 7.874 1.00 97.56 111 ALA A O 1
ATOM 795 N N . GLN A 1 112 ? 12.820 28.172 10.048 1.00 98.00 112 GLN A N 1
ATOM 796 C CA . GLN A 1 112 ? 14.080 27.444 9.903 1.00 98.00 112 GLN A CA 1
ATOM 797 C C . GLN A 1 112 ? 13.852 26.016 9.387 1.00 98.00 112 GLN A C 1
ATOM 799 O O . GLN A 1 112 ? 14.426 25.634 8.366 1.00 98.00 112 GLN A O 1
ATOM 804 N N . LEU A 1 113 ? 12.979 25.243 10.042 1.00 97.38 113 LEU A N 1
ATOM 805 C CA . LEU A 1 113 ? 12.667 23.868 9.639 1.00 97.38 113 LEU A CA 1
ATOM 806 C C . LEU A 1 113 ? 12.082 23.810 8.221 1.00 97.38 113 LEU A C 1
ATOM 808 O O . LEU A 1 113 ? 12.433 22.923 7.444 1.00 97.38 113 LEU A O 1
ATOM 812 N N . GLN A 1 114 ? 11.243 24.780 7.848 1.00 97.88 114 GLN A N 1
ATOM 813 C CA . GLN A 1 114 ? 10.694 24.883 6.497 1.00 97.88 114 GLN A CA 1
ATOM 814 C C . GLN A 1 114 ? 11.780 25.133 5.442 1.00 97.88 114 GLN A C 1
ATOM 816 O O . GLN A 1 114 ? 11.755 24.511 4.374 1.00 97.88 114 GLN A O 1
ATOM 821 N N . ALA A 1 115 ? 12.752 26.004 5.732 1.00 97.81 115 ALA A N 1
ATOM 822 C CA . ALA A 1 115 ? 13.887 26.248 4.846 1.00 97.81 115 ALA A CA 1
ATOM 823 C C . ALA A 1 115 ? 14.752 24.987 4.678 1.00 97.81 115 ALA A C 1
ATOM 825 O O . ALA A 1 115 ? 15.131 24.646 3.558 1.00 97.81 115 ALA A O 1
ATOM 826 N N . GLU A 1 116 ? 15.004 24.245 5.760 1.00 97.31 116 GLU A N 1
ATOM 827 C CA . GLU A 1 116 ? 15.763 22.991 5.705 1.00 97.31 116 GLU A CA 1
ATOM 828 C C . GLU A 1 116 ? 15.035 21.879 4.936 1.00 97.31 116 GLU A C 1
ATOM 830 O O . GLU A 1 116 ? 15.659 21.165 4.148 1.00 97.31 116 GLU A O 1
ATOM 835 N N . ILE A 1 117 ? 13.720 21.745 5.134 1.00 96.88 117 ILE A N 1
ATOM 836 C CA . ILE A 1 117 ? 12.859 20.823 4.379 1.00 96.88 117 ILE A CA 1
ATOM 837 C C . ILE A 1 117 ? 12.914 21.159 2.885 1.00 96.88 117 ILE A C 1
ATOM 839 O O . ILE A 1 117 ? 13.115 20.271 2.057 1.00 96.88 117 ILE A O 1
ATOM 843 N N . THR A 1 118 ? 12.812 22.443 2.539 1.00 96.44 118 THR A N 1
ATOM 844 C CA . THR A 1 118 ? 12.888 22.912 1.147 1.00 96.44 118 THR A CA 1
ATOM 845 C C . THR A 1 118 ? 14.270 22.652 0.542 1.00 96.44 118 THR A C 1
ATOM 847 O O . THR A 1 118 ? 14.376 22.180 -0.589 1.00 96.44 118 THR A O 1
ATOM 850 N N . ALA A 1 119 ? 15.344 22.897 1.298 1.00 96.50 119 ALA A N 1
ATOM 851 C CA . ALA A 1 119 ? 16.710 22.621 0.862 1.00 96.50 119 ALA A CA 1
ATOM 852 C C . ALA A 1 119 ? 16.943 21.125 0.596 1.00 96.50 119 ALA A C 1
ATOM 854 O O . ALA A 1 119 ? 17.592 20.775 -0.390 1.00 96.50 119 ALA A O 1
ATOM 855 N N . PHE A 1 120 ? 16.381 20.242 1.429 1.00 96.19 120 PHE A N 1
ATOM 856 C CA . PHE A 1 120 ? 16.437 18.799 1.200 1.00 96.19 120 PHE A CA 1
ATOM 857 C C . PHE A 1 120 ? 15.708 18.395 -0.089 1.00 96.19 120 PHE A C 1
ATOM 859 O O . PHE A 1 120 ? 16.271 17.647 -0.884 1.00 96.19 120 PHE A O 1
ATOM 866 N N . MET A 1 121 ? 14.505 18.928 -0.335 1.00 91.75 121 MET A N 1
ATOM 867 C CA . MET A 1 121 ? 13.724 18.625 -1.547 1.00 91.75 121 MET A CA 1
ATOM 868 C C . MET A 1 121 ? 14.437 19.042 -2.843 1.00 91.75 121 MET A C 1
ATOM 870 O O . MET A 1 121 ? 14.238 18.419 -3.880 1.00 91.75 121 MET A O 1
ATOM 874 N N . ASN A 1 122 ? 15.301 20.057 -2.782 1.00 95.81 122 ASN A N 1
ATOM 875 C CA . ASN A 1 122 ? 16.097 20.515 -3.924 1.00 95.81 122 ASN A CA 1
ATOM 876 C C . ASN A 1 122 ? 17.406 19.724 -4.125 1.00 95.81 122 ASN A C 1
ATOM 878 O O . ASN A 1 122 ? 18.142 19.980 -5.081 1.00 95.81 122 ASN A O 1
ATOM 882 N N . LYS A 1 123 ? 17.735 18.769 -3.244 1.00 95.94 123 LYS A N 1
ATOM 883 C CA . LYS A 1 123 ? 18.962 17.971 -3.340 1.00 95.94 123 LYS A CA 1
ATOM 884 C C . LYS A 1 123 ? 18.788 16.873 -4.392 1.00 95.94 123 LYS A C 1
ATOM 886 O O . LYS A 1 123 ? 17.951 15.991 -4.252 1.00 95.94 123 LYS A O 1
ATOM 891 N N . SER A 1 124 ? 19.626 16.884 -5.428 1.00 87.81 124 SER A N 1
ATOM 892 C CA . SER A 1 124 ? 19.481 15.999 -6.597 1.00 87.81 124 SER A CA 1
ATOM 893 C C . SER A 1 124 ? 19.771 14.516 -6.334 1.00 87.81 124 SER A C 1
ATOM 895 O O . SER A 1 124 ? 19.475 13.683 -7.185 1.00 87.81 124 SER A O 1
ATOM 897 N N . ASN A 1 125 ? 20.390 14.171 -5.200 1.00 92.38 125 ASN A N 1
ATOM 898 C CA . ASN A 1 125 ? 20.724 12.786 -4.862 1.00 92.38 125 ASN A CA 1
ATOM 899 C C . ASN A 1 125 ? 20.817 12.600 -3.330 1.00 92.38 125 ASN A C 1
ATOM 901 O O . ASN A 1 125 ? 21.915 12.663 -2.766 1.00 92.38 125 ASN A O 1
ATOM 905 N N . PRO A 1 126 ? 19.680 12.485 -2.616 1.00 91.06 126 PRO A N 1
ATOM 906 C CA . PRO A 1 126 ? 19.677 12.322 -1.167 1.00 91.06 126 PRO A CA 1
ATOM 907 C C . PRO A 1 126 ? 20.156 10.919 -0.778 1.00 91.06 126 PRO A C 1
ATOM 909 O O . PRO A 1 126 ? 19.719 9.906 -1.319 1.00 91.06 126 PRO A O 1
ATOM 912 N N . THR A 1 127 ? 21.048 10.848 0.204 1.00 94.12 127 THR A N 1
ATOM 913 C CA . THR A 1 127 ? 21.477 9.577 0.792 1.00 94.12 127 THR A CA 1
ATOM 914 C C . THR A 1 127 ? 20.401 9.006 1.726 1.00 94.12 127 THR A C 1
ATOM 916 O O . THR A 1 127 ? 19.469 9.698 2.151 1.00 94.12 127 THR A O 1
ATOM 919 N N . ILE A 1 128 ? 20.543 7.733 2.115 1.00 84.44 128 ILE A N 1
ATOM 920 C CA . ILE A 1 128 ? 19.679 7.102 3.133 1.00 84.44 128 ILE A CA 1
ATOM 921 C C . ILE A 1 128 ? 19.726 7.894 4.451 1.00 84.44 128 ILE A C 1
ATOM 923 O O . ILE A 1 128 ? 18.692 8.108 5.082 1.00 84.44 128 ILE A O 1
ATOM 927 N N . ALA A 1 129 ? 20.910 8.383 4.835 1.00 90.25 129 ALA A N 1
ATOM 928 C CA . ALA A 1 129 ? 21.085 9.226 6.014 1.00 90.25 129 ALA A CA 1
ATOM 929 C C . ALA A 1 129 ? 20.352 10.569 5.870 1.00 90.25 129 ALA A C 1
ATOM 931 O O . ALA A 1 129 ? 19.664 10.990 6.799 1.00 90.25 129 ALA A O 1
ATOM 932 N N . ASP A 1 130 ? 20.421 11.200 4.690 1.00 91.06 130 ASP A N 1
ATOM 933 C CA . ASP A 1 130 ? 19.674 12.433 4.424 1.00 91.06 130 ASP A CA 1
ATOM 934 C C . ASP A 1 130 ? 18.154 12.192 4.537 1.00 91.06 130 ASP A C 1
ATOM 936 O O . ASP A 1 130 ? 17.429 13.032 5.064 1.00 91.06 130 ASP A O 1
ATOM 940 N N . THR A 1 131 ? 17.667 11.026 4.098 1.00 89.38 131 THR A N 1
ATOM 941 C CA . THR A 1 131 ? 16.240 10.660 4.178 1.00 89.38 131 THR A CA 1
ATOM 942 C C . THR A 1 131 ? 15.771 10.481 5.624 1.00 89.38 131 THR A C 1
ATOM 944 O O . THR A 1 131 ? 14.673 10.913 5.979 1.00 89.38 131 THR A O 1
ATOM 947 N N . ALA A 1 132 ? 16.591 9.866 6.481 1.00 89.69 132 ALA A N 1
ATOM 948 C CA . ALA A 1 132 ? 16.290 9.749 7.907 1.00 89.69 132 ALA A CA 1
ATOM 949 C C . ALA A 1 132 ? 16.252 11.130 8.586 1.00 89.69 132 ALA A C 1
ATOM 951 O O . ALA A 1 132 ? 15.302 11.432 9.307 1.00 89.69 132 ALA A O 1
ATOM 952 N N . ALA A 1 133 ? 17.226 11.994 8.281 1.00 94.44 133 ALA A N 1
ATOM 953 C CA . ALA A 1 133 ? 17.265 13.365 8.786 1.00 94.44 133 ALA A CA 1
ATOM 954 C C . ALA A 1 133 ? 16.063 14.199 8.311 1.00 94.44 133 ALA A C 1
ATOM 956 O O . ALA A 1 133 ? 15.513 14.987 9.075 1.00 94.44 133 ALA A O 1
ATOM 957 N N . TYR A 1 134 ? 15.614 14.010 7.068 1.00 94.94 134 TYR A N 1
ATOM 958 C CA . TYR A 1 134 ? 14.411 14.660 6.552 1.00 94.94 134 TYR A CA 1
ATOM 959 C C . TYR A 1 134 ? 13.154 14.263 7.335 1.00 94.94 134 TYR A C 1
ATOM 961 O O . TYR A 1 134 ? 12.366 15.131 7.709 1.00 94.94 134 TYR A O 1
ATOM 969 N N . LYS A 1 135 ? 12.977 12.966 7.624 1.00 91.75 135 LYS A N 1
ATOM 970 C CA . LYS A 1 135 ? 11.830 12.477 8.405 1.00 91.75 135 LYS A CA 1
ATOM 971 C C . LYS A 1 135 ? 11.806 13.065 9.816 1.00 91.75 135 LYS A C 1
ATOM 973 O O . LYS A 1 135 ? 10.740 13.477 10.267 1.00 91.75 135 LYS A O 1
ATOM 978 N N . ASP A 1 136 ? 12.963 13.152 10.470 1.00 95.31 136 ASP A N 1
ATOM 979 C CA . ASP A 1 136 ? 13.093 13.795 11.782 1.00 95.31 136 ASP A CA 1
ATOM 980 C C . ASP A 1 136 ? 12.699 15.282 11.729 1.00 95.31 136 ASP A C 1
ATOM 982 O O . ASP A 1 136 ? 11.833 15.730 12.481 1.00 95.31 136 ASP A O 1
ATOM 986 N N . LYS A 1 137 ? 13.230 16.036 10.756 1.00 95.88 137 LYS A N 1
ATOM 987 C CA . LYS A 1 137 ? 12.870 17.451 10.556 1.00 95.88 137 LYS A CA 1
ATOM 988 C C . LYS A 1 137 ? 11.382 17.642 10.278 1.00 95.88 137 LYS A C 1
ATOM 990 O O . LYS A 1 137 ? 10.783 18.583 10.793 1.00 95.88 137 LYS A O 1
ATOM 995 N N . LEU A 1 138 ? 10.773 16.747 9.501 1.00 95.50 138 LEU A N 1
ATOM 996 C CA . LEU A 1 138 ? 9.342 16.786 9.213 1.00 95.50 138 LEU A CA 1
ATOM 997 C C . LEU A 1 138 ? 8.498 16.523 10.469 1.00 95.50 138 LEU A C 1
ATOM 999 O O . LEU A 1 138 ? 7.486 17.192 10.670 1.00 95.50 138 LEU A O 1
ATOM 1003 N N . ALA A 1 139 ? 8.916 15.588 11.327 1.00 93.62 139 ALA A N 1
ATOM 1004 C CA . ALA A 1 139 ? 8.259 15.340 12.609 1.00 93.62 139 ALA A CA 1
ATOM 1005 C C . ALA A 1 139 ? 8.359 16.566 13.534 1.00 93.62 139 ALA A C 1
ATOM 1007 O O . ALA A 1 139 ? 7.342 17.021 14.057 1.00 93.62 139 ALA A O 1
ATOM 1008 N N . ARG A 1 140 ? 9.551 17.171 13.646 1.00 95.88 140 ARG A N 1
ATOM 1009 C CA . ARG A 1 140 ? 9.759 18.407 14.422 1.00 95.88 140 ARG A CA 1
ATOM 1010 C C . ARG A 1 140 ? 8.942 19.579 13.882 1.00 95.88 140 ARG A C 1
ATOM 1012 O O . ARG A 1 140 ? 8.399 20.349 14.662 1.00 95.88 140 ARG A O 1
ATOM 1019 N N . PHE A 1 141 ? 8.815 19.705 12.561 1.00 97.31 141 PHE A N 1
ATOM 1020 C CA . PHE A 1 141 ? 7.995 20.750 11.947 1.00 97.31 141 PHE A CA 1
ATOM 1021 C C . PHE A 1 141 ? 6.515 20.613 12.331 1.00 97.31 141 PHE A C 1
ATOM 1023 O O . PHE A 1 141 ? 5.883 21.611 12.666 1.00 97.31 141 PHE A O 1
ATOM 1030 N N . LYS A 1 142 ? 5.971 19.386 12.336 1.00 95.06 142 LYS A N 1
ATOM 1031 C CA . LYS A 1 142 ? 4.584 19.122 12.760 1.00 95.06 142 LYS A CA 1
ATOM 1032 C C . LYS A 1 142 ? 4.353 19.415 14.244 1.00 95.06 142 LYS A C 1
ATOM 1034 O O . LYS A 1 142 ? 3.315 19.973 14.587 1.00 95.06 142 LYS A O 1
ATOM 1039 N N . ASP A 1 143 ? 5.312 19.078 15.103 1.00 95.12 143 ASP A N 1
ATOM 1040 C CA . ASP A 1 143 ? 5.251 19.397 16.537 1.00 95.12 143 ASP A CA 1
ATOM 1041 C C . ASP A 1 143 ? 5.219 20.917 16.771 1.00 95.12 143 ASP A C 1
ATOM 1043 O O . ASP A 1 143 ? 4.311 21.430 17.423 1.00 95.12 143 ASP A O 1
ATOM 1047 N N . VAL A 1 144 ? 6.135 21.662 16.139 1.00 95.81 144 VAL A N 1
ATOM 1048 C CA . VAL A 1 144 ? 6.171 23.134 16.223 1.00 95.81 144 VAL A CA 1
ATOM 1049 C C . VAL A 1 144 ? 4.887 23.760 15.680 1.00 95.81 144 VAL A C 1
ATOM 1051 O O . VAL A 1 144 ? 4.388 24.725 16.256 1.00 95.81 144 VAL A O 1
ATOM 1054 N N . GLN A 1 145 ? 4.343 23.214 14.590 1.00 95.56 145 GLN A N 1
ATOM 1055 C CA . GLN A 1 145 ? 3.073 23.663 14.029 1.00 95.56 145 GLN A CA 1
ATOM 1056 C C . GLN A 1 145 ? 1.929 23.484 15.034 1.00 95.56 145 GLN A C 1
ATOM 1058 O O . GLN A 1 145 ? 1.226 24.447 15.313 1.00 95.56 145 GLN A O 1
ATOM 1063 N N . THR A 1 146 ? 1.819 22.299 15.638 1.00 94.38 146 THR A N 1
ATOM 1064 C CA . THR A 1 146 ? 0.793 21.991 16.648 1.00 94.38 146 THR A CA 1
ATOM 1065 C C . THR A 1 146 ? 0.869 22.964 17.825 1.00 94.38 146 THR A C 1
ATOM 1067 O O . THR A 1 146 ? -0.137 23.564 18.186 1.00 94.38 146 THR A O 1
ATOM 1070 N N . ARG A 1 147 ? 2.076 23.232 18.341 1.00 93.75 147 ARG A N 1
ATOM 1071 C CA . ARG A 1 147 ? 2.278 24.202 19.431 1.00 93.75 147 ARG A CA 1
ATOM 1072 C C . ARG A 1 147 ? 1.892 25.629 19.043 1.00 93.75 147 ARG A C 1
ATOM 1074 O O . ARG A 1 147 ? 1.379 26.373 19.873 1.00 93.75 147 ARG A O 1
ATOM 1081 N N . LEU A 1 148 ? 2.148 26.039 17.800 1.00 94.81 148 LEU A N 1
ATOM 1082 C CA . LEU A 1 148 ? 1.715 27.350 17.311 1.00 94.81 148 LEU A CA 1
ATOM 1083 C C . LEU A 1 148 ? 0.188 27.448 17.252 1.00 94.81 148 LEU A C 1
ATOM 1085 O O . LEU A 1 148 ? -0.352 28.476 17.659 1.00 94.81 148 LEU A O 1
ATOM 1089 N N . ASP A 1 149 ? -0.485 26.395 16.790 1.00 93.19 149 ASP A N 1
ATOM 1090 C CA . ASP A 1 149 ? -1.947 26.328 16.739 1.00 93.19 149 ASP A CA 1
ATOM 1091 C C . ASP A 1 149 ? -2.557 26.345 18.157 1.00 93.19 149 ASP A C 1
ATOM 1093 O O . ASP A 1 149 ? -3.477 27.121 18.414 1.00 93.19 149 ASP A O 1
ATOM 1097 N N . GLU A 1 150 ? -1.966 25.631 19.123 1.00 92.38 150 GLU A N 1
ATOM 1098 C CA . GLU A 1 150 ? -2.360 25.694 20.543 1.00 92.38 150 GLU A CA 1
ATOM 1099 C C . GLU A 1 150 ? -2.199 27.107 21.137 1.00 92.38 150 GLU A C 1
ATOM 1101 O O . GLU A 1 150 ? -3.041 27.566 21.906 1.00 92.38 150 GLU A O 1
ATOM 1106 N N . THR A 1 151 ? -1.150 27.849 20.754 1.00 88.81 151 THR A N 1
ATOM 1107 C CA . THR A 1 151 ? -0.975 29.249 21.198 1.00 88.81 151 THR A CA 1
ATOM 1108 C C . THR A 1 151 ? -1.879 30.254 20.479 1.00 88.81 151 THR A C 1
ATOM 1110 O O . THR A 1 151 ? -1.951 31.411 20.899 1.00 88.81 151 THR A O 1
ATOM 1113 N N . ALA A 1 152 ? -2.529 29.866 19.378 1.00 86.31 152 ALA A N 1
ATOM 1114 C CA . ALA A 1 152 ? -3.435 30.740 18.637 1.00 86.31 152 ALA A CA 1
ATOM 1115 C C . ALA A 1 152 ? -4.844 30.777 19.250 1.00 86.31 152 ALA A C 1
ATOM 1117 O O . ALA A 1 152 ? -5.511 31.803 19.126 1.00 86.31 152 ALA A O 1
ATOM 1118 N N . ASP A 1 153 ? -5.257 29.703 19.930 1.00 79.62 153 ASP A N 1
ATOM 1119 C CA . ASP A 1 153 ? -6.578 29.582 20.565 1.00 79.62 153 ASP A CA 1
ATOM 1120 C C . ASP A 1 153 ? -6.675 30.333 21.905 1.00 79.62 153 ASP A C 1
ATOM 1122 O O . ASP A 1 153 ? -7.762 30.666 22.372 1.00 79.62 153 ASP A O 1
ATOM 1126 N N . VAL A 1 154 ? -5.531 30.701 22.496 1.00 78.94 154 VAL A N 1
ATOM 1127 C CA . VAL A 1 154 ? -5.488 31.613 23.646 1.00 78.94 154 VAL A CA 1
ATOM 1128 C C . VAL A 1 154 ? -5.822 33.022 23.156 1.00 78.94 154 VAL A C 1
ATOM 1130 O O . VAL A 1 154 ? -4.945 33.837 22.859 1.00 78.94 154 VAL A O 1
ATOM 1133 N N . GLN A 1 155 ? -7.121 33.291 23.028 1.00 68.12 155 GLN A N 1
ATOM 1134 C CA . GLN A 1 155 ? -7.656 34.609 22.731 1.00 68.12 155 GLN A CA 1
ATOM 1135 C C . GLN A 1 155 ? -7.058 35.595 23.748 1.00 68.12 155 GLN A C 1
ATOM 1137 O O . GLN A 1 155 ? -7.131 35.332 24.954 1.00 68.12 155 GLN A O 1
ATOM 1142 N N . PRO A 1 156 ? -6.412 36.692 23.303 1.00 70.56 156 PRO A N 1
ATOM 1143 C CA . PRO A 1 156 ? -5.873 37.676 24.229 1.00 70.56 156 PRO A CA 1
ATOM 1144 C C . PRO A 1 156 ? -7.007 38.114 25.162 1.00 70.56 156 PRO A C 1
ATOM 1146 O O . PRO A 1 156 ? -8.122 38.319 24.669 1.00 70.56 156 PRO A O 1
ATOM 1149 N N . PRO A 1 157 ? -6.758 38.206 26.482 1.00 69.44 157 PRO A N 1
ATOM 1150 C CA . PRO A 1 157 ? -7.793 38.583 27.430 1.00 69.44 157 PRO A CA 1
ATOM 1151 C C . PRO A 1 157 ? -8.437 39.873 26.940 1.00 69.44 157 PRO A C 1
ATOM 1153 O O . PRO A 1 157 ? -7.741 40.845 26.634 1.00 69.44 157 PRO A O 1
ATOM 1156 N N . ASP A 1 158 ? -9.757 39.832 26.786 1.00 72.25 158 ASP A N 1
ATOM 1157 C CA . ASP A 1 158 ? -10.536 40.958 26.306 1.00 72.25 158 ASP A CA 1
ATOM 1158 C C . ASP A 1 158 ? -10.232 42.170 27.213 1.00 72.25 158 ASP A C 1
ATOM 1160 O O . ASP A 1 158 ? -10.516 42.114 28.416 1.00 72.25 158 ASP A O 1
ATOM 1164 N N . PRO A 1 159 ? -9.627 43.257 26.690 1.00 71.12 159 PRO A N 1
ATOM 1165 C CA . PRO A 1 159 ? -9.211 44.395 27.510 1.00 71.12 159 PRO A CA 1
ATOM 1166 C C . PRO A 1 159 ? -10.400 45.120 28.160 1.00 71.12 159 PRO A C 1
ATOM 1168 O O . PRO A 1 159 ? -10.207 45.994 29.007 1.00 71.12 159 PRO A O 1
ATOM 1171 N N . THR A 1 160 ? -11.633 44.761 27.795 1.00 69.44 160 THR A N 1
ATOM 1172 C CA . THR A 1 160 ? -12.858 45.335 28.349 1.00 69.44 160 THR A CA 1
ATOM 1173 C C . THR A 1 160 ? -13.266 44.705 29.687 1.00 69.44 160 THR A C 1
ATOM 1175 O O . THR A 1 160 ? -14.103 45.280 30.381 1.00 69.44 160 THR A O 1
ATOM 1178 N N . GLN A 1 161 ? -12.641 43.603 30.130 1.00 55.22 161 GLN A N 1
ATOM 1179 C CA . GLN A 1 161 ? -12.758 43.120 31.517 1.00 55.22 161 GLN A CA 1
ATOM 1180 C C . GLN A 1 161 ? -11.734 43.807 32.432 1.00 55.22 161 GLN A C 1
ATOM 1182 O O . GLN A 1 161 ? -10.902 43.178 33.081 1.00 55.22 161 GLN A O 1
ATOM 1187 N N . THR A 1 162 ? -11.797 45.137 32.500 1.00 57.28 162 THR A N 1
ATOM 1188 C CA . THR A 1 162 ? -11.237 45.857 33.647 1.00 57.28 162 THR A CA 1
ATOM 1189 C C . THR A 1 162 ? -12.226 45.675 34.794 1.00 57.28 162 THR A C 1
ATOM 1191 O O . THR A 1 162 ? -13.179 46.440 34.930 1.00 57.28 162 THR A O 1
ATOM 1194 N N . GLU A 1 163 ? -12.050 44.605 35.570 1.00 57.84 163 GLU A N 1
ATOM 1195 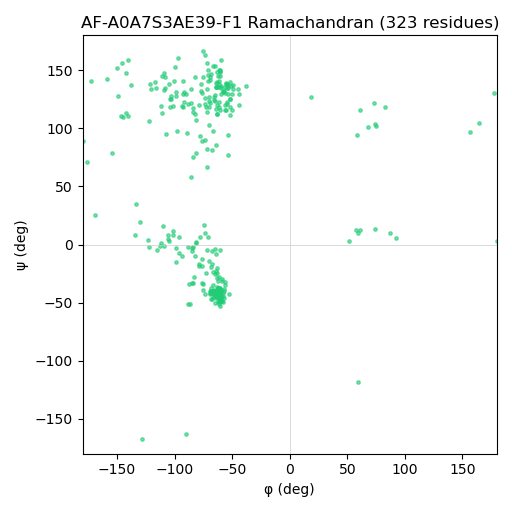C CA . GLU A 1 163 ? -12.762 44.418 36.832 1.00 57.84 163 GLU A CA 1
ATOM 1196 C C . GLU A 1 163 ? -12.503 45.669 37.697 1.00 57.84 163 GLU A C 1
ATOM 1198 O O . GLU A 1 163 ? -11.338 46.023 37.923 1.00 57.84 163 GLU A O 1
ATOM 1203 N N . PRO A 1 164 ? -13.537 46.420 38.117 1.00 59.50 164 PRO A N 1
ATOM 1204 C CA . PRO A 1 164 ? -13.325 47.573 38.972 1.00 59.50 164 PRO A CA 1
ATOM 1205 C C . PRO A 1 164 ? -12.738 47.070 40.287 1.00 59.50 164 PRO A C 1
ATOM 1207 O O . PRO A 1 164 ? -13.344 46.253 40.973 1.00 59.50 164 PRO A O 1
ATOM 1210 N N . ALA A 1 165 ? -11.542 47.558 40.611 1.00 53.31 165 ALA A N 1
ATOM 1211 C CA . ALA A 1 165 ? -10.833 47.258 41.841 1.00 53.31 165 ALA A CA 1
ATOM 1212 C C . ALA A 1 165 ? -11.716 47.557 43.064 1.00 53.31 165 ALA A C 1
ATOM 1214 O O . ALA A 1 165 ? -11.756 48.683 43.563 1.00 53.31 165 ALA A O 1
ATOM 1215 N N . SER A 1 166 ? -12.406 46.533 43.566 1.00 57.41 166 SER A N 1
ATOM 1216 C CA . SER A 1 166 ? -12.974 46.535 44.906 1.00 57.41 166 SER A CA 1
ATOM 1217 C C . SER A 1 166 ? -11.829 46.374 45.896 1.00 57.41 166 SER A C 1
ATOM 1219 O O . SER A 1 166 ? -11.416 45.281 46.271 1.00 57.41 166 SER A O 1
ATOM 1221 N N . TYR A 1 167 ? -11.300 47.529 46.286 1.00 57.16 167 TYR A N 1
ATOM 1222 C CA . TYR A 1 167 ? -10.674 47.749 47.577 1.00 57.16 167 TYR A CA 1
ATOM 1223 C C . TYR A 1 167 ? -11.619 47.240 48.675 1.00 57.16 167 TYR A C 1
ATOM 1225 O O . TYR A 1 167 ? -12.685 47.816 48.848 1.00 57.16 167 TYR A O 1
ATOM 1233 N N . GLU A 1 168 ? -11.216 46.219 49.433 1.00 45.59 168 GLU A N 1
ATOM 1234 C CA . GLU A 1 168 ? -11.347 46.219 50.892 1.00 45.59 168 GLU A CA 1
ATOM 1235 C C . GLU A 1 168 ? -10.366 45.226 51.545 1.00 45.59 168 GLU A C 1
ATOM 1237 O O . GLU A 1 168 ? -10.002 44.185 51.003 1.00 45.59 168 GLU A O 1
ATOM 1242 N N . HIS A 1 169 ? -9.862 45.671 52.692 1.00 54.19 169 HIS A N 1
ATOM 1243 C CA . HIS A 1 169 ? -8.731 45.190 53.491 1.00 54.19 169 HIS A CA 1
ATOM 1244 C C . HIS A 1 169 ? -9.207 44.122 54.541 1.00 54.19 169 HIS A C 1
ATOM 1246 O O . HIS A 1 169 ? -10.255 43.525 54.330 1.00 54.19 169 HIS A O 1
ATOM 1252 N N . PRO A 1 170 ? -8.470 43.754 55.620 1.00 63.56 170 PRO A N 1
ATOM 1253 C CA . PRO A 1 170 ? -7.754 42.481 55.716 1.00 63.56 170 PRO A CA 1
ATOM 1254 C C . PRO A 1 170 ? -8.078 41.688 57.018 1.00 63.56 170 PRO A C 1
ATOM 1256 O O . PRO A 1 170 ? -8.930 42.065 57.813 1.00 63.56 170 PRO A O 1
ATOM 1259 N N . ALA A 1 171 ? -7.261 40.660 57.279 1.00 45.16 171 ALA A N 1
ATOM 1260 C CA . ALA A 1 171 ? -6.911 40.096 58.592 1.00 45.16 171 ALA A CA 1
ATOM 1261 C C . ALA A 1 171 ? -7.860 39.078 59.259 1.00 45.16 171 ALA A C 1
ATOM 1263 O O . ALA A 1 171 ? -8.949 39.387 59.728 1.00 45.16 171 ALA A O 1
ATOM 1264 N N . GLY A 1 172 ? -7.318 37.870 59.456 1.00 36.41 172 GLY A N 1
ATOM 1265 C CA . GLY A 1 172 ? -7.780 36.930 60.476 1.00 36.41 172 GLY A CA 1
ATOM 1266 C C . GLY A 1 172 ? -7.266 35.502 60.266 1.00 36.41 172 GLY A C 1
ATOM 1267 O O . GLY A 1 172 ? -7.785 34.812 59.395 1.00 36.41 172 GLY A O 1
ATOM 1268 N N . PRO A 1 173 ? -6.273 35.028 61.043 1.00 69.31 173 PRO A N 1
ATOM 1269 C CA . PRO A 1 173 ? -5.858 33.630 61.064 1.00 69.31 173 PRO A CA 1
ATOM 1270 C C . PRO A 1 173 ? -6.605 32.875 62.174 1.00 69.31 173 PRO A C 1
ATOM 1272 O O . PRO A 1 173 ? -6.743 33.416 63.269 1.00 69.31 173 PRO A O 1
ATOM 1275 N N . SER A 1 174 ? -7.027 31.625 61.947 1.00 46.22 174 SER A N 1
ATOM 1276 C CA . SER A 1 174 ? -7.057 30.576 62.987 1.00 46.22 174 SER A CA 1
ATOM 1277 C C . SER A 1 174 ? -7.630 29.241 62.504 1.00 46.22 174 SER A C 1
ATOM 1279 O O . SER A 1 174 ? -8.736 29.172 61.987 1.00 46.22 174 SER A O 1
ATOM 1281 N N . SER A 1 175 ? -6.848 28.204 62.807 1.00 47.88 175 SER A N 1
ATOM 1282 C CA . SER A 1 175 ? -7.235 26.927 63.420 1.00 47.88 175 SER A CA 1
ATOM 1283 C C . SER A 1 175 ? -8.228 25.985 62.735 1.00 47.88 175 SER A C 1
ATOM 1285 O O . SER A 1 175 ? -9.425 26.223 62.657 1.00 47.88 175 SER A O 1
ATOM 1287 N N . GLN A 1 176 ? -7.673 24.816 62.391 1.00 51.31 176 GLN A N 1
ATOM 1288 C CA . GLN A 1 176 ? -8.053 23.489 62.901 1.00 51.31 176 GLN A CA 1
ATOM 1289 C C . GLN A 1 176 ? -9.436 23.377 63.563 1.00 51.31 176 GLN A C 1
ATOM 1291 O O . GLN A 1 176 ? -9.673 24.016 64.582 1.00 51.31 176 GLN A O 1
ATOM 1296 N N . MET A 1 177 ? -10.247 22.420 63.108 1.00 47.41 177 MET A N 1
ATOM 1297 C CA . MET A 1 177 ? -10.723 21.298 63.933 1.00 47.41 177 MET A CA 1
ATOM 1298 C C . MET A 1 177 ? -11.475 20.285 63.067 1.00 47.41 177 MET A C 1
ATOM 1300 O O . MET A 1 177 ? -12.202 20.625 62.138 1.00 47.41 177 MET A O 1
ATOM 1304 N N . ALA A 1 178 ? -11.228 19.023 63.389 1.00 50.78 178 ALA A N 1
ATOM 1305 C CA . ALA A 1 178 ? -11.851 17.846 62.825 1.00 50.78 178 ALA A CA 1
ATOM 1306 C C . ALA A 1 178 ? -13.326 17.725 63.240 1.00 50.78 178 ALA A C 1
ATOM 1308 O O . ALA A 1 178 ? -13.655 17.975 64.392 1.00 50.78 178 ALA A O 1
ATOM 1309 N N . HIS A 1 179 ? -14.164 17.237 62.325 1.00 47.03 179 HIS A N 1
ATOM 1310 C CA . HIS A 1 179 ? -1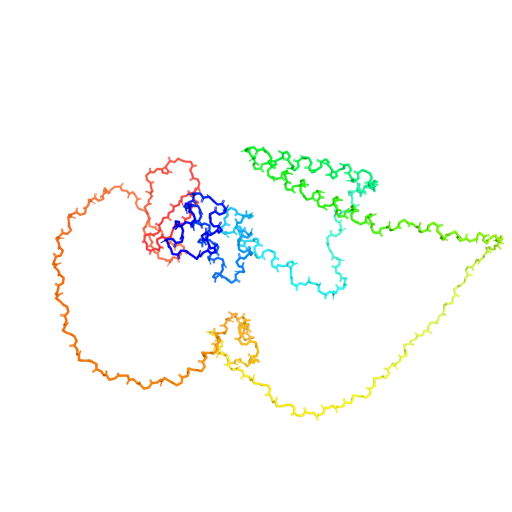5.371 16.453 62.604 1.00 47.03 179 HIS A CA 1
ATOM 1311 C C . HIS A 1 179 ? -15.490 15.456 61.436 1.00 47.03 179 HIS A C 1
ATOM 1313 O O . HIS A 1 179 ? -15.495 15.865 60.282 1.00 47.03 179 HIS A O 1
ATOM 1319 N N . GLU A 1 180 ? -15.296 14.150 61.595 1.00 43.28 180 GLU A N 1
ATOM 1320 C CA . GLU A 1 180 ? -15.982 13.181 62.456 1.00 43.28 180 GLU A CA 1
ATOM 1321 C C . GLU A 1 180 ? -17.404 12.827 61.965 1.00 43.28 180 GLU A C 1
ATOM 1323 O O . GLU A 1 180 ? -18.274 13.680 61.837 1.00 43.28 180 GLU A O 1
ATOM 1328 N N . TYR A 1 181 ? -17.583 11.521 61.721 1.00 43.50 181 TYR A N 1
ATOM 1329 C CA . TYR A 1 181 ? -18.810 10.744 61.481 1.00 43.50 181 TYR A CA 1
ATOM 1330 C C . TYR A 1 181 ? -19.552 10.845 60.131 1.00 43.50 181 TYR A C 1
ATOM 1332 O O . TYR A 1 181 ? -20.408 11.685 59.891 1.00 43.50 181 TYR A O 1
ATOM 1340 N N . GLY A 1 182 ? -19.328 9.812 59.308 1.00 48.22 182 GLY A N 1
ATOM 1341 C CA . GLY A 1 182 ? -20.321 8.747 59.115 1.00 48.22 182 GLY A CA 1
ATOM 1342 C C . GLY A 1 182 ? -21.632 9.096 58.405 1.00 48.22 182 GLY A C 1
ATOM 1343 O O . GLY A 1 182 ? -22.609 9.490 59.037 1.00 48.22 182 GLY A O 1
ATOM 1344 N N . ARG A 1 183 ? -21.726 8.751 57.113 1.00 40.84 183 ARG A N 1
ATOM 1345 C CA . ARG A 1 183 ? -23.017 8.476 56.467 1.00 40.84 183 ARG A CA 1
ATOM 1346 C C . ARG A 1 183 ? -22.887 7.361 55.430 1.00 40.84 183 ARG A C 1
ATOM 1348 O O . ARG A 1 183 ? -22.255 7.527 54.393 1.00 40.84 183 ARG A O 1
ATOM 1355 N N . ALA A 1 184 ? -23.467 6.211 55.761 1.00 45.59 184 ALA A N 1
ATOM 1356 C CA . ALA A 1 184 ? -23.686 5.089 54.856 1.00 45.59 184 ALA A CA 1
ATOM 1357 C C . ALA A 1 184 ? -24.833 5.412 53.860 1.00 45.59 184 ALA A C 1
ATOM 1359 O O . ALA A 1 184 ? -25.585 6.367 54.086 1.00 45.59 184 ALA A O 1
ATOM 1360 N N . PRO A 1 185 ? -24.948 4.665 52.747 1.00 52.44 185 PRO A N 1
ATOM 1361 C CA . PRO A 1 185 ? -25.537 5.138 51.497 1.00 52.44 185 PRO A CA 1
ATOM 1362 C C . PRO A 1 185 ? -27.067 5.063 51.477 1.00 52.44 185 PRO A C 1
ATOM 1364 O O . PRO A 1 185 ? -27.673 4.123 51.988 1.00 52.44 185 PRO A O 1
ATOM 1367 N N . ALA A 1 186 ? -27.691 6.048 50.831 1.00 43.50 186 ALA A N 1
ATOM 1368 C CA . ALA A 1 186 ? -29.106 6.009 50.499 1.00 43.50 186 ALA A CA 1
ATOM 1369 C C . ALA A 1 186 ? -29.344 5.005 49.361 1.00 43.50 186 ALA A C 1
ATOM 1371 O O . ALA A 1 186 ? -28.824 5.144 48.255 1.00 43.50 186 ALA A O 1
ATOM 1372 N N . THR A 1 187 ? -30.140 3.986 49.664 1.00 49.38 187 THR A N 1
ATOM 1373 C CA . THR A 1 187 ? -30.663 2.985 48.740 1.00 49.38 187 THR A CA 1
ATOM 1374 C C . THR A 1 187 ? -31.637 3.653 47.765 1.00 49.38 187 THR A C 1
ATOM 1376 O O . THR A 1 187 ? -32.802 3.876 48.093 1.00 49.38 187 THR A O 1
ATOM 1379 N N . SER A 1 188 ? -31.165 3.996 46.567 1.00 52.12 188 SER A N 1
ATOM 1380 C CA . SER A 1 188 ? -32.026 4.422 45.461 1.00 52.12 188 SER A CA 1
ATOM 1381 C C . SER A 1 188 ? -32.794 3.219 44.916 1.00 52.12 188 SER A C 1
ATOM 1383 O O . SER A 1 188 ? -32.212 2.280 44.376 1.00 52.12 188 SER A O 1
ATOM 1385 N N . ALA A 1 189 ? -34.114 3.249 45.081 1.00 54.12 189 ALA A N 1
ATOM 1386 C CA . ALA A 1 189 ? -35.036 2.301 44.473 1.00 54.12 189 ALA A CA 1
ATOM 1387 C C . ALA A 1 189 ? -35.017 2.428 42.932 1.00 54.12 189 ALA A C 1
ATOM 1389 O O . ALA A 1 189 ? -35.003 3.551 42.422 1.00 54.12 189 ALA A O 1
ATOM 1390 N N . PRO A 1 190 ? -35.043 1.317 42.172 1.00 63.53 190 PRO A N 1
ATOM 1391 C CA . PRO A 1 190 ? -35.171 1.368 40.719 1.00 63.53 190 PRO A CA 1
ATOM 1392 C C . PRO A 1 190 ? -36.617 1.704 40.293 1.00 63.53 190 PRO A C 1
ATOM 1394 O O . PRO A 1 190 ? -37.567 1.249 40.938 1.00 63.53 190 PRO A O 1
ATOM 1397 N N . PRO A 1 191 ? -36.815 2.478 39.209 1.00 61.62 191 PRO A N 1
ATOM 1398 C CA . PRO A 1 191 ? -38.141 2.796 38.684 1.00 61.62 191 PRO A CA 1
ATOM 1399 C C . PRO A 1 191 ? -38.811 1.583 38.003 1.00 61.62 191 PRO A C 1
ATOM 1401 O O . PRO A 1 191 ? -38.125 0.666 37.543 1.00 61.62 191 PRO A O 1
ATOM 1404 N N . PRO A 1 192 ? -40.157 1.568 37.914 1.00 55.62 192 PRO A N 1
ATOM 1405 C CA . PRO A 1 192 ? -40.919 0.474 37.322 1.00 55.62 192 PRO A CA 1
ATOM 1406 C C . PRO A 1 192 ? -40.653 0.347 35.817 1.00 55.62 192 PRO A C 1
ATOM 1408 O O . PRO A 1 192 ? -40.850 1.281 35.038 1.00 55.62 192 PRO A O 1
ATOM 1411 N N . ILE A 1 193 ? -40.234 -0.851 35.412 1.00 43.84 193 ILE A N 1
ATOM 1412 C CA . ILE A 1 193 ? -39.992 -1.233 34.021 1.00 43.84 193 ILE A CA 1
ATOM 1413 C C . ILE A 1 193 ? -41.347 -1.321 33.311 1.00 43.84 193 ILE A C 1
ATOM 1415 O O . ILE A 1 193 ? -42.104 -2.278 33.476 1.00 43.84 193 ILE A O 1
ATOM 1419 N N . SER A 1 194 ? -41.658 -0.297 32.520 1.00 47.69 194 SER A N 1
ATOM 1420 C CA . SER A 1 194 ? -42.785 -0.319 31.591 1.00 47.69 194 SER A CA 1
ATOM 1421 C C . SER A 1 194 ? -42.437 -1.225 30.414 1.00 47.69 194 SER A C 1
ATOM 1423 O O . SER A 1 194 ? -41.445 -1.011 29.723 1.00 47.69 194 SER A O 1
ATOM 1425 N N . SER A 1 195 ? -43.254 -2.255 30.210 1.00 60.50 195 SER A N 1
ATOM 1426 C CA . SER A 1 195 ? -43.143 -3.202 29.101 1.00 60.50 195 SER A CA 1
ATOM 1427 C C . SER A 1 195 ? -43.874 -2.670 27.864 1.00 60.50 195 SER A C 1
ATOM 1429 O O . SER A 1 195 ? -45.093 -2.511 27.934 1.00 60.50 195 SER A O 1
ATOM 1431 N N . PRO A 1 196 ? -43.214 -2.483 26.708 1.00 52.44 196 PRO A N 1
ATOM 1432 C CA . PRO A 1 196 ? -43.901 -2.492 25.427 1.00 52.44 196 PRO A CA 1
ATOM 1433 C C . PRO A 1 196 ? -43.752 -3.876 24.784 1.00 52.44 196 PRO A C 1
ATOM 1435 O O . PRO A 1 196 ? -42.754 -4.199 24.143 1.00 52.44 196 PRO A O 1
ATOM 1438 N N . SER A 1 197 ? -44.782 -4.703 24.966 1.00 55.53 197 SER A N 1
ATOM 1439 C CA . SER A 1 197 ? -45.009 -5.895 24.151 1.00 55.53 197 SER A CA 1
ATOM 1440 C C . SER A 1 197 ? -45.619 -5.436 22.827 1.00 55.53 197 SER A C 1
ATOM 1442 O O . SER A 1 197 ? -46.821 -5.213 22.724 1.00 55.53 197 SER A O 1
ATOM 1444 N N . SER A 1 198 ? -44.765 -5.219 21.830 1.00 53.56 198 SER A N 1
ATOM 1445 C CA . SER A 1 198 ? -45.182 -5.043 20.442 1.00 53.56 198 SER A CA 1
ATOM 1446 C C . SER A 1 198 ? -44.475 -6.122 19.637 1.00 53.56 198 SER A C 1
ATOM 1448 O O . SER A 1 198 ? -43.253 -6.103 19.491 1.00 53.56 198 SER A O 1
ATOM 1450 N N . ALA A 1 199 ? -45.243 -7.130 19.226 1.00 56.12 199 ALA A N 1
ATOM 1451 C CA . ALA A 1 199 ? -44.776 -8.301 18.500 1.00 56.12 199 ALA A CA 1
ATOM 1452 C C . ALA A 1 199 ? -44.297 -7.895 17.096 1.00 56.12 199 ALA A C 1
ATOM 1454 O O . ALA A 1 199 ? -45.025 -7.999 16.110 1.00 56.12 199 ALA A O 1
ATOM 1455 N N . ALA A 1 200 ? -43.064 -7.397 17.022 1.00 59.12 200 ALA A N 1
ATOM 1456 C CA . ALA A 1 200 ? -42.344 -7.209 15.778 1.00 59.12 200 ALA A CA 1
ATOM 1457 C C . ALA A 1 200 ? -42.084 -8.585 15.154 1.00 59.12 200 ALA A C 1
ATOM 1459 O O . ALA A 1 200 ? -41.604 -9.503 15.825 1.00 59.12 200 ALA A O 1
ATOM 1460 N N . ALA A 1 201 ? -42.436 -8.734 13.876 1.00 75.25 201 ALA A N 1
ATOM 1461 C CA . ALA A 1 201 ? -42.159 -9.944 13.116 1.00 75.25 201 ALA A CA 1
ATOM 1462 C C . ALA A 1 201 ? -40.666 -10.316 13.246 1.00 75.25 201 ALA A C 1
ATOM 1464 O O . ALA A 1 201 ? -39.817 -9.423 13.172 1.00 75.25 201 ALA A O 1
ATOM 1465 N N . PRO A 1 202 ? -40.332 -11.604 13.461 1.00 75.56 202 PRO A N 1
ATOM 1466 C CA . PRO A 1 202 ? -38.952 -12.024 13.662 1.00 75.56 202 PRO A CA 1
ATOM 1467 C C . PRO A 1 202 ? -38.105 -11.611 12.450 1.00 75.56 202 PRO A C 1
ATOM 1469 O O . PRO A 1 202 ? -38.524 -11.849 11.311 1.00 75.56 202 PRO A O 1
ATOM 1472 N N . PRO A 1 203 ? -36.935 -10.983 12.666 1.00 78.69 203 PRO A N 1
ATOM 1473 C CA . PRO A 1 203 ? -36.100 -10.511 11.575 1.00 78.69 203 PRO A CA 1
ATOM 1474 C C . PRO A 1 203 ? -35.665 -11.691 10.693 1.00 78.69 203 PRO A C 1
ATOM 1476 O O . PRO A 1 203 ? -35.449 -12.800 11.195 1.00 78.69 203 PRO A O 1
ATOM 1479 N N . PRO A 1 204 ? -35.537 -11.486 9.373 1.00 83.75 204 PRO A N 1
ATOM 1480 C CA . PRO A 1 204 ? -35.095 -12.535 8.467 1.00 83.75 204 PRO A CA 1
ATOM 1481 C C . PRO A 1 204 ? -33.679 -12.999 8.842 1.00 83.75 204 PRO A C 1
ATOM 1483 O O . PRO A 1 204 ? -32.733 -12.212 8.859 1.00 83.75 204 PRO A O 1
ATOM 1486 N N . VAL A 1 205 ? -33.531 -14.296 9.122 1.00 90.62 205 VAL A N 1
ATOM 1487 C CA . VAL A 1 205 ? -32.249 -14.944 9.439 1.00 90.62 205 VAL A CA 1
ATOM 1488 C C . VAL A 1 205 ? -31.758 -15.775 8.256 1.00 90.62 205 VAL A C 1
ATOM 1490 O O . VAL A 1 205 ? -32.531 -16.500 7.630 1.00 90.62 205 VAL A O 1
ATOM 1493 N N . CYS A 1 206 ? -30.461 -15.708 7.972 1.00 88.69 206 CYS A N 1
ATOM 1494 C CA . CYS A 1 206 ? -29.784 -16.588 7.025 1.00 88.69 206 CYS A CA 1
ATOM 1495 C C . CYS A 1 206 ? -29.046 -17.688 7.794 1.00 88.69 206 CYS A C 1
ATOM 1497 O O . CYS A 1 206 ? -28.450 -17.435 8.841 1.00 88.69 206 CYS A O 1
ATOM 1499 N N . VAL A 1 207 ? -29.064 -18.916 7.275 1.00 93.31 207 VAL A N 1
ATOM 1500 C CA . VAL A 1 207 ? -28.287 -20.028 7.837 1.00 93.31 207 VAL A CA 1
ATOM 1501 C C . VAL A 1 207 ? -27.049 -20.234 6.973 1.00 93.31 207 VAL A C 1
ATOM 1503 O O . VAL A 1 207 ? -27.173 -20.517 5.784 1.00 93.31 207 VAL A O 1
ATOM 1506 N N . VAL A 1 208 ? -25.864 -20.091 7.563 1.00 94.12 208 VAL A N 1
ATOM 1507 C CA . VAL A 1 208 ? -24.572 -20.284 6.888 1.00 94.12 208 VAL A CA 1
ATOM 1508 C C . VAL A 1 208 ? -23.814 -21.436 7.536 1.00 94.12 208 VAL A C 1
ATOM 1510 O O . VAL A 1 208 ? -23.820 -21.586 8.757 1.00 94.12 208 VAL A O 1
ATOM 1513 N N . GLN A 1 209 ? -23.157 -22.269 6.733 1.00 96.62 209 GLN A N 1
ATOM 1514 C CA . GLN A 1 209 ? -22.397 -23.410 7.238 1.00 96.62 209 GLN A CA 1
ATOM 1515 C C . GLN A 1 209 ? -20.909 -23.062 7.325 1.00 96.62 209 GLN A C 1
ATOM 1517 O O . GLN A 1 209 ? -20.314 -22.607 6.349 1.00 96.62 209 GLN A O 1
ATOM 1522 N N . CYS A 1 210 ? -20.287 -23.286 8.486 1.00 95.88 210 CYS A N 1
ATOM 1523 C CA . CYS A 1 210 ? -18.849 -23.073 8.639 1.00 95.88 210 CYS A CA 1
ATOM 1524 C C . CYS A 1 210 ? -18.062 -24.076 7.768 1.00 95.88 210 CYS A C 1
ATOM 1526 O O . CYS A 1 210 ? -18.253 -25.283 7.936 1.00 95.88 210 CYS A O 1
ATOM 1528 N N . PRO A 1 211 ? -17.126 -23.632 6.908 1.00 96.25 211 PRO A N 1
ATOM 1529 C CA . PRO A 1 211 ? -16.372 -24.528 6.026 1.00 96.25 211 PRO A CA 1
ATOM 1530 C C . PRO A 1 211 ? -15.422 -25.471 6.782 1.00 96.25 211 PRO A C 1
ATOM 1532 O O . PRO A 1 211 ? -15.083 -26.538 6.278 1.00 96.25 211 PRO A O 1
ATOM 1535 N N . THR A 1 212 ? -15.014 -25.102 7.999 1.00 96.94 212 THR A N 1
ATOM 1536 C CA . THR A 1 212 ? -14.019 -25.842 8.788 1.00 96.94 212 THR A CA 1
ATOM 1537 C C . THR A 1 212 ? -14.655 -26.934 9.649 1.00 96.94 212 THR A C 1
ATOM 1539 O O . THR A 1 212 ? -14.229 -28.083 9.601 1.00 96.94 212 THR A O 1
ATOM 1542 N N . CYS A 1 213 ? -15.691 -26.600 10.429 1.00 96.88 213 CYS A N 1
ATOM 1543 C CA . CYS A 1 213 ? -16.330 -27.540 11.364 1.00 96.88 213 CYS A CA 1
ATOM 1544 C C . CYS A 1 213 ? -17.736 -27.998 10.942 1.00 96.88 213 CYS A C 1
ATOM 1546 O O . CYS A 1 213 ? -18.348 -28.798 11.644 1.00 96.88 213 CYS A O 1
ATOM 1548 N N . LYS A 1 214 ? -18.263 -27.495 9.815 1.00 96.94 214 LYS A N 1
ATOM 1549 C CA . LYS A 1 214 ? -19.601 -27.803 9.270 1.00 96.94 214 LYS A CA 1
ATOM 1550 C C . LYS A 1 214 ? -20.785 -27.437 10.173 1.00 96.94 214 LYS A C 1
ATOM 1552 O O . LYS A 1 214 ? -21.915 -27.831 9.882 1.00 96.94 214 LYS A O 1
ATOM 1557 N N . ASN A 1 215 ? -20.555 -26.658 11.230 1.00 97.19 215 ASN A N 1
ATOM 1558 C CA . ASN A 1 215 ? -21.623 -26.187 12.105 1.00 97.19 215 ASN A CA 1
ATOM 1559 C C . ASN A 1 215 ? -22.492 -25.129 11.400 1.00 97.19 215 ASN A C 1
ATOM 1561 O O . ASN A 1 215 ? -21.964 -24.274 10.682 1.00 97.19 215 ASN A O 1
ATOM 1565 N N . ASN A 1 216 ? -23.809 -25.187 11.611 1.00 96.69 216 ASN A N 1
ATOM 1566 C CA . ASN A 1 216 ? -24.772 -24.255 11.023 1.00 96.69 216 ASN A CA 1
ATOM 1567 C C . ASN A 1 216 ? -24.949 -23.040 11.938 1.00 96.69 216 ASN A C 1
ATOM 1569 O O . ASN A 1 216 ? -25.350 -23.170 13.093 1.00 96.69 216 ASN A O 1
ATOM 1573 N N . LEU A 1 217 ? -24.667 -21.856 11.409 1.00 94.06 217 LEU A N 1
ATOM 1574 C CA . LEU A 1 217 ? -24.727 -20.579 12.110 1.00 94.06 217 LEU A CA 1
ATOM 1575 C C . LEU A 1 217 ? -25.917 -19.778 11.598 1.00 94.06 217 LEU A C 1
ATOM 1577 O O . LEU A 1 217 ? -26.136 -19.691 10.392 1.00 94.06 217 LEU A 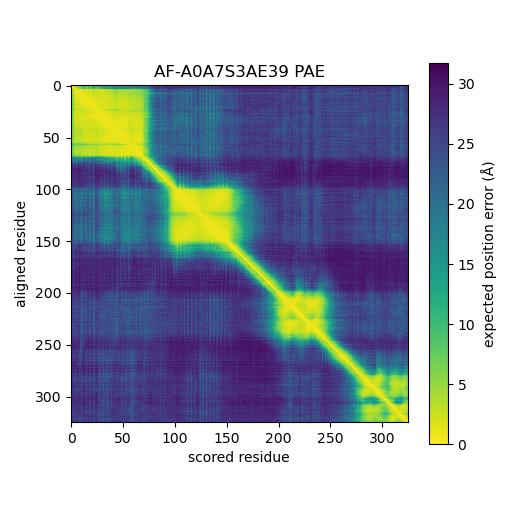O 1
ATOM 1581 N N . ARG A 1 218 ? -26.687 -19.194 12.516 1.00 93.94 218 ARG A N 1
ATOM 1582 C CA . ARG A 1 218 ? -27.769 -18.264 12.179 1.00 93.94 218 ARG A CA 1
ATOM 1583 C C . ARG A 1 218 ? -27.216 -16.848 12.233 1.00 93.94 218 ARG A C 1
ATOM 1585 O O . ARG A 1 218 ? -26.745 -16.430 13.285 1.00 93.94 218 ARG A O 1
ATOM 1592 N N . VAL A 1 219 ? -27.265 -16.151 11.106 1.00 91.94 219 VAL A N 1
ATOM 1593 C CA . VAL A 1 219 ? -26.721 -14.802 10.932 1.00 91.94 219 VAL A CA 1
ATOM 1594 C C . VAL A 1 219 ? -27.858 -13.866 10.510 1.00 91.94 219 VAL A C 1
ATOM 1596 O O . VAL A 1 219 ? -28.649 -14.244 9.636 1.00 91.94 219 VAL A O 1
ATOM 1599 N N . PRO A 1 220 ? -27.987 -12.668 11.109 1.00 90.19 220 PRO A N 1
ATOM 1600 C CA . PRO A 1 220 ? -28.922 -11.651 10.637 1.00 90.19 220 PRO A CA 1
ATOM 1601 C C . PRO A 1 220 ? -28.670 -11.319 9.163 1.00 90.19 220 PRO A C 1
ATOM 1603 O O . PRO A 1 220 ? -27.523 -11.223 8.719 1.00 90.19 220 PRO A O 1
ATOM 1606 N N . ARG A 1 221 ? -29.735 -11.156 8.371 1.00 84.62 221 ARG A N 1
ATOM 1607 C CA . ARG A 1 221 ? -29.599 -10.958 6.919 1.00 84.62 221 ARG A CA 1
ATOM 1608 C C . ARG A 1 221 ? -28.769 -9.722 6.556 1.00 84.62 221 ARG A C 1
ATOM 1610 O O . ARG A 1 221 ? -28.074 -9.762 5.542 1.00 84.62 221 ARG A O 1
ATOM 1617 N N . GLU A 1 222 ? -28.796 -8.671 7.380 1.00 85.75 222 GLU A N 1
ATOM 1618 C CA . GLU A 1 222 ? -28.009 -7.448 7.157 1.00 85.75 222 GLU A CA 1
ATOM 1619 C C . GLU A 1 222 ? -26.488 -7.682 7.218 1.00 85.75 222 GLU A C 1
ATOM 1621 O O . GLU A 1 222 ? -25.723 -6.925 6.624 1.00 85.75 222 GLU A O 1
ATOM 1626 N N . GLU A 1 223 ? -26.036 -8.747 7.886 1.00 83.81 223 GLU A N 1
ATOM 1627 C CA . GLU A 1 223 ? -24.613 -9.000 8.142 1.00 83.81 223 GLU A CA 1
ATOM 1628 C C . GLU A 1 223 ? -24.010 -10.106 7.265 1.00 83.81 223 GLU A C 1
ATOM 1630 O O . GLU A 1 223 ? -22.827 -10.428 7.380 1.00 83.81 223 GLU A O 1
ATOM 1635 N N . CYS A 1 224 ? -24.791 -10.674 6.344 1.00 81.81 224 CYS A N 1
ATOM 1636 C CA . CYS A 1 224 ? -24.356 -11.782 5.488 1.00 81.81 224 CYS A CA 1
ATOM 1637 C C . CYS A 1 224 ? -23.268 -11.418 4.463 1.00 81.81 224 CYS A C 1
ATOM 1639 O O . CYS A 1 224 ? -22.792 -12.302 3.765 1.00 81.81 224 CYS A O 1
ATOM 1641 N N . THR A 1 225 ? -22.876 -10.149 4.342 1.00 79.50 225 THR A N 1
ATOM 1642 C CA . THR A 1 225 ? -21.795 -9.691 3.449 1.00 79.50 225 THR A CA 1
ATOM 1643 C C . THR A 1 225 ? -20.461 -9.481 4.169 1.00 79.50 225 THR A C 1
ATOM 1645 O O . THR A 1 225 ? -19.465 -9.146 3.528 1.00 79.50 225 THR A O 1
ATOM 1648 N N . ARG A 1 226 ? -20.417 -9.668 5.496 1.00 86.00 226 ARG A N 1
ATOM 1649 C CA . ARG A 1 226 ? 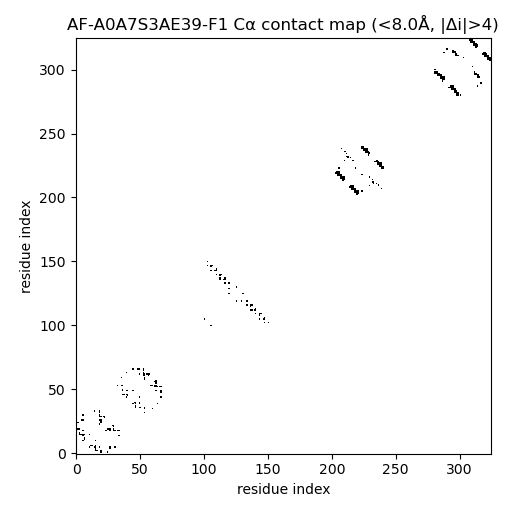-19.222 -9.450 6.324 1.00 86.00 226 ARG A CA 1
ATOM 1650 C C . ARG A 1 226 ? -18.458 -10.750 6.587 1.00 86.00 226 ARG A C 1
ATOM 1652 O O . ARG A 1 226 ? -18.987 -11.856 6.476 1.00 86.00 226 ARG A O 1
ATOM 1659 N N . THR A 1 227 ? -17.191 -10.608 6.968 1.00 91.00 227 THR A N 1
ATOM 1660 C CA . THR A 1 227 ? -16.357 -11.716 7.449 1.00 91.00 227 THR A CA 1
ATOM 1661 C C . THR A 1 227 ? -16.863 -12.186 8.812 1.00 91.00 227 THR A C 1
ATOM 1663 O O . THR A 1 227 ? -16.896 -11.402 9.758 1.00 91.00 227 THR A O 1
ATOM 1666 N N . TYR A 1 228 ? -17.224 -13.464 8.929 1.00 93.31 228 TYR A N 1
ATOM 1667 C CA . TYR A 1 228 ? -17.760 -14.060 10.153 1.00 93.31 228 TYR A CA 1
ATOM 1668 C C . TYR A 1 228 ? -16.747 -15.004 10.803 1.00 93.31 228 TYR A C 1
ATOM 1670 O O . TYR A 1 228 ? -16.012 -15.718 10.117 1.00 93.31 228 TYR A O 1
ATOM 1678 N N . GLN A 1 229 ? -16.719 -15.032 12.137 1.00 95.94 229 GLN A N 1
ATOM 1679 C CA . GLN A 1 229 ? -15.910 -15.973 12.911 1.00 95.94 229 GLN A CA 1
ATOM 1680 C C . GLN A 1 229 ? -16.798 -17.073 13.495 1.00 95.94 229 GLN A C 1
ATOM 1682 O O . GLN A 1 229 ? -17.780 -16.797 14.179 1.00 95.94 229 GLN A O 1
ATOM 1687 N N . CYS A 1 230 ? -16.461 -18.337 13.228 1.00 96.12 230 CYS A N 1
ATOM 1688 C CA . CYS A 1 230 ? -17.207 -19.466 13.770 1.00 96.12 230 CYS A CA 1
ATOM 1689 C C . CYS A 1 230 ? -16.984 -19.588 15.292 1.00 96.12 230 CYS A C 1
ATOM 1691 O O . CYS A 1 230 ? -15.842 -19.790 15.697 1.00 96.12 230 CYS A O 1
ATOM 1693 N N . PRO A 1 231 ? -18.031 -19.581 16.136 1.00 96.06 231 PRO A N 1
ATOM 1694 C CA . PRO A 1 231 ? -17.898 -19.738 17.586 1.00 96.06 231 PRO A CA 1
ATOM 1695 C C . PRO A 1 231 ? -17.438 -21.140 18.014 1.00 96.06 231 PRO A C 1
ATOM 1697 O O . PRO A 1 231 ? -16.946 -21.305 19.121 1.00 96.06 231 PRO A O 1
ATOM 1700 N N . ALA A 1 232 ? -17.581 -22.157 17.156 1.00 96.75 232 ALA A N 1
ATOM 1701 C CA . ALA A 1 232 ? -17.195 -23.530 17.488 1.00 96.75 232 ALA A CA 1
ATOM 1702 C C . ALA A 1 232 ? -15.706 -23.828 17.237 1.00 96.75 232 ALA A C 1
ATOM 1704 O O . ALA A 1 232 ? -15.117 -24.636 17.945 1.00 96.75 232 ALA A O 1
ATOM 1705 N N . CYS A 1 233 ? -15.096 -23.215 16.216 1.00 96.50 233 CYS A N 1
ATOM 1706 C CA . CYS A 1 233 ? -13.717 -23.525 15.812 1.00 96.50 233 CYS A CA 1
ATOM 1707 C C . CYS A 1 233 ? -12.846 -22.287 15.552 1.00 96.50 233 CYS A C 1
ATOM 1709 O O . CYS A 1 233 ? -11.756 -22.409 14.998 1.00 96.50 233 CYS A O 1
ATOM 1711 N N . SER A 1 234 ? -13.350 -21.093 15.868 1.00 96.00 234 SER A N 1
ATOM 1712 C CA . SER A 1 234 ? -12.669 -19.796 15.740 1.00 96.00 234 SER A CA 1
ATOM 1713 C C . SER A 1 234 ? -12.201 -19.422 14.326 1.00 96.00 234 SER A C 1
ATOM 1715 O O . SER A 1 234 ? -11.486 -18.435 14.155 1.00 96.00 234 SER A O 1
ATOM 1717 N N . SER A 1 235 ? -12.617 -20.172 13.302 1.00 96.12 235 SER A N 1
ATOM 1718 C CA . SER A 1 235 ? -12.230 -19.957 11.905 1.00 96.12 235 SER A CA 1
ATOM 1719 C C . SER A 1 235 ? -13.006 -18.784 11.303 1.00 96.12 235 SER A C 1
ATOM 1721 O O . SER A 1 235 ? -14.227 -18.708 11.457 1.00 96.12 235 SER A O 1
ATOM 1723 N N . ARG A 1 236 ? -12.293 -17.874 10.630 1.00 95.88 236 ARG A N 1
ATOM 1724 C CA . ARG A 1 236 ? -12.865 -16.725 9.919 1.00 95.88 236 ARG A CA 1
ATOM 1725 C C . ARG A 1 236 ? -13.135 -17.088 8.461 1.00 95.88 236 ARG A C 1
ATOM 1727 O O . ARG A 1 236 ? -12.254 -17.628 7.798 1.00 95.88 236 ARG A O 1
ATOM 1734 N N . PHE A 1 237 ? -14.331 -16.788 7.967 1.00 94.69 237 PHE A N 1
ATOM 1735 C CA . PHE A 1 237 ? -14.714 -17.010 6.574 1.00 94.69 237 PHE A CA 1
ATOM 1736 C C . PHE A 1 237 ? -15.657 -15.907 6.091 1.00 94.69 237 PHE A C 1
ATOM 1738 O O . PHE A 1 237 ? -16.323 -15.246 6.886 1.00 94.69 237 PHE A O 1
ATOM 1745 N N . MET A 1 238 ? -15.691 -15.690 4.780 1.00 91.12 238 MET A N 1
ATOM 1746 C CA . MET A 1 238 ? -16.531 -14.676 4.154 1.00 91.12 238 MET A CA 1
ATOM 1747 C C . MET A 1 238 ? -17.745 -15.361 3.527 1.00 91.12 238 MET A C 1
ATOM 1749 O O . MET A 1 238 ? -17.599 -16.338 2.791 1.00 91.12 238 MET A O 1
ATOM 1753 N N . VAL A 1 239 ? -18.944 -14.887 3.860 1.00 88.31 239 VAL A N 1
ATOM 1754 C CA . VAL A 1 239 ? -20.188 -15.412 3.294 1.00 88.31 239 VAL A CA 1
ATOM 1755 C C . VAL A 1 239 ? -20.410 -14.709 1.959 1.00 88.31 239 VAL A C 1
ATOM 1757 O O . VAL A 1 239 ? -20.519 -13.486 1.901 1.00 88.31 239 VAL A O 1
ATOM 1760 N N . ALA A 1 240 ? -20.416 -15.473 0.867 1.00 80.19 240 ALA A N 1
ATOM 1761 C CA . ALA A 1 240 ? -20.753 -14.920 -0.436 1.00 80.19 240 ALA A CA 1
ATOM 1762 C C . ALA A 1 240 ? -22.218 -14.444 -0.410 1.00 80.19 240 ALA A C 1
ATOM 1764 O O . ALA A 1 240 ? -23.073 -15.178 0.102 1.00 80.19 240 ALA A O 1
ATOM 1765 N N . PRO A 1 241 ? -22.533 -13.248 -0.941 1.00 73.12 241 PRO A N 1
ATOM 1766 C CA . PRO A 1 241 ? -23.913 -12.798 -1.035 1.00 73.12 241 PRO A CA 1
ATOM 1767 C C . PRO A 1 241 ? -24.731 -13.849 -1.800 1.00 73.12 241 PRO A C 1
ATOM 1769 O O . PRO A 1 241 ? -24.232 -14.397 -2.790 1.00 73.12 241 PRO A O 1
ATOM 1772 N N . PRO A 1 242 ? -25.961 -14.165 -1.350 1.00 69.44 242 PRO A N 1
ATOM 1773 C CA . PRO A 1 242 ? -26.806 -15.106 -2.068 1.00 69.44 242 PRO A CA 1
ATOM 1774 C C . PRO A 1 242 ? -26.937 -14.623 -3.519 1.00 69.44 242 PRO A C 1
ATOM 1776 O O . PRO A 1 242 ? -27.129 -13.419 -3.728 1.00 69.44 242 PRO A O 1
ATOM 1779 N N . PRO A 1 243 ? -26.797 -15.518 -4.517 1.00 68.75 243 PRO A N 1
ATOM 1780 C CA . PRO A 1 243 ? -26.932 -15.129 -5.912 1.00 68.75 243 PRO A CA 1
ATOM 1781 C C . PRO A 1 243 ? -28.270 -14.414 -6.075 1.00 68.75 243 PRO A C 1
ATOM 1783 O O . PRO A 1 243 ? -29.296 -14.899 -5.588 1.00 68.75 243 PRO A O 1
ATOM 1786 N N . ALA A 1 244 ? -28.243 -13.229 -6.693 1.00 71.12 244 ALA A N 1
ATOM 1787 C CA . ALA A 1 244 ? -29.458 -12.474 -6.960 1.00 71.12 244 ALA A CA 1
ATOM 1788 C C . ALA A 1 244 ? -30.473 -13.420 -7.624 1.00 71.12 244 ALA A C 1
ATOM 1790 O O . ALA A 1 244 ? -30.062 -14.186 -8.505 1.00 71.12 244 ALA A O 1
ATOM 1791 N N . PRO A 1 245 ? -31.750 -13.423 -7.187 1.00 68.06 245 PRO A N 1
ATOM 1792 C CA . PRO A 1 245 ? -32.760 -14.308 -7.746 1.00 68.06 245 PRO A CA 1
ATOM 1793 C C . PRO A 1 245 ? -32.738 -14.129 -9.257 1.00 68.06 245 PRO A C 1
ATOM 1795 O O . PRO A 1 245 ? -33.015 -13.046 -9.772 1.00 68.06 245 PRO A O 1
ATOM 1798 N N . THR A 1 246 ? -32.284 -15.170 -9.948 1.00 55.50 246 THR A N 1
ATOM 1799 C CA . THR A 1 246 ? -32.096 -15.141 -11.388 1.00 55.50 246 THR A CA 1
ATOM 1800 C C . THR A 1 246 ? -33.480 -14.935 -11.976 1.00 55.50 246 THR A C 1
ATOM 1802 O O . THR A 1 246 ? -34.354 -15.786 -11.806 1.00 55.50 246 THR A O 1
ATOM 1805 N N . ALA A 1 247 ? -33.709 -13.767 -12.580 1.00 51.78 247 ALA A N 1
ATOM 1806 C CA . ALA A 1 247 ? -34.932 -13.503 -13.316 1.00 51.78 247 ALA A CA 1
ATOM 1807 C C . ALA A 1 247 ? -35.151 -14.673 -14.282 1.00 51.78 247 ALA A C 1
ATOM 1809 O O . ALA A 1 247 ? -34.210 -15.092 -14.963 1.00 51.78 247 ALA A O 1
ATOM 1810 N N . ALA A 1 248 ? -36.359 -15.241 -14.256 1.00 50.09 248 ALA A N 1
ATOM 1811 C CA . ALA A 1 248 ? -36.737 -16.398 -15.054 1.00 50.09 248 ALA A CA 1
ATOM 1812 C C . ALA A 1 248 ? -36.226 -16.230 -16.491 1.00 50.09 248 ALA A C 1
ATOM 1814 O O . ALA A 1 248 ? -36.540 -15.241 -17.155 1.00 50.09 248 ALA A O 1
ATOM 1815 N N . SER A 1 249 ? -35.376 -17.162 -16.929 1.00 46.84 249 SER A N 1
ATOM 1816 C CA . SER A 1 249 ? -34.788 -17.123 -18.264 1.00 46.84 249 SER A CA 1
ATOM 1817 C C . SER A 1 249 ? -35.897 -17.085 -19.322 1.00 46.84 249 SER A C 1
ATOM 1819 O O . SER A 1 249 ? -36.832 -17.886 -19.234 1.00 46.84 249 SER A O 1
ATOM 1821 N N . PRO A 1 250 ? -35.821 -16.184 -20.318 1.00 62.81 250 PRO A N 1
ATOM 1822 C CA . PRO A 1 250 ? -36.699 -16.249 -21.475 1.00 62.81 250 PRO A CA 1
ATOM 1823 C C . PRO A 1 250 ? -36.486 -17.575 -22.233 1.00 62.81 250 PRO A C 1
ATOM 1825 O O . PRO A 1 250 ? -35.389 -18.142 -22.181 1.00 62.81 250 PRO A O 1
ATOM 1828 N N . PRO A 1 251 ? -37.531 -18.094 -22.903 1.00 56.31 251 PRO A N 1
ATOM 1829 C CA . PRO A 1 251 ? -37.507 -19.392 -23.570 1.00 56.31 251 PRO A CA 1
ATOM 1830 C C . PRO A 1 251 ? -36.372 -19.481 -24.595 1.00 56.31 251 PRO A C 1
ATOM 1832 O O . PRO A 1 251 ? -36.128 -18.552 -25.365 1.00 56.31 251 PRO A O 1
ATOM 1835 N N . ALA A 1 252 ? -35.675 -20.616 -24.565 1.00 52.25 252 ALA A N 1
ATOM 1836 C CA . ALA A 1 252 ? -34.539 -20.925 -25.419 1.00 52.25 252 ALA A CA 1
ATOM 1837 C C . ALA A 1 252 ? -34.906 -20.816 -26.913 1.00 52.25 252 ALA A C 1
ATOM 1839 O O . ALA A 1 252 ? -35.903 -21.412 -27.327 1.00 52.25 252 ALA A O 1
ATOM 1840 N N . PRO A 1 253 ? -34.114 -20.104 -27.736 1.00 55.09 253 PRO A N 1
ATOM 1841 C CA . PRO A 1 253 ? -34.248 -20.178 -29.179 1.00 55.09 253 PRO A CA 1
ATOM 1842 C C . PRO A 1 253 ? -33.791 -21.546 -29.702 1.00 55.09 253 PRO A C 1
ATOM 1844 O O . PRO A 1 253 ? -32.832 -22.152 -29.221 1.00 55.09 253 PRO A O 1
ATOM 1847 N N . GLU A 1 254 ? -34.548 -21.998 -30.692 1.00 56.62 254 GLU A N 1
ATOM 1848 C CA . GLU A 1 254 ? -34.482 -23.268 -31.401 1.00 56.62 254 GLU A CA 1
ATOM 1849 C C . GLU A 1 254 ? -33.078 -23.592 -31.938 1.00 56.62 254 GLU A C 1
ATOM 1851 O O . GLU A 1 254 ? -32.336 -22.739 -32.424 1.00 56.62 254 GLU A O 1
ATOM 1856 N N . THR A 1 255 ? -32.719 -24.865 -31.815 1.00 49.97 255 THR A N 1
ATOM 1857 C CA . THR A 1 255 ? -31.415 -25.449 -32.121 1.00 49.97 255 THR A CA 1
ATOM 1858 C C . THR A 1 255 ? -31.074 -25.332 -33.609 1.00 49.97 255 THR A C 1
ATOM 1860 O O . THR A 1 255 ? -31.722 -25.944 -34.454 1.00 49.97 255 THR A O 1
ATOM 1863 N N . ALA A 1 256 ? -30.012 -24.592 -33.934 1.00 62.97 256 ALA A N 1
ATOM 1864 C CA . ALA A 1 256 ? -29.400 -24.628 -35.259 1.00 62.97 256 ALA A CA 1
ATOM 1865 C C . ALA A 1 256 ? -28.661 -25.970 -35.488 1.00 62.97 256 ALA A C 1
ATOM 1867 O O . ALA A 1 256 ? -28.096 -26.526 -34.540 1.00 62.97 256 ALA A O 1
ATOM 1868 N N . PRO A 1 257 ? -28.652 -26.502 -36.725 1.00 74.19 257 PRO A N 1
ATOM 1869 C CA . PRO A 1 257 ? -28.049 -27.793 -37.051 1.00 74.19 257 PRO A CA 1
ATOM 1870 C C . PRO A 1 257 ? -26.517 -27.811 -36.863 1.00 74.19 257 PRO A C 1
ATOM 1872 O O . PRO A 1 257 ? -25.865 -26.771 -36.972 1.00 74.19 257 PRO A O 1
ATOM 1875 N N . PRO A 1 258 ? -25.931 -28.995 -36.594 1.00 66.88 258 PRO A N 1
ATOM 1876 C CA . PRO A 1 258 ? -24.522 -29.147 -36.248 1.00 66.88 258 PRO A CA 1
ATOM 1877 C C . PRO A 1 258 ? -23.597 -28.755 -37.405 1.00 66.88 258 PRO A C 1
ATOM 1879 O O . PRO A 1 258 ? -23.657 -29.317 -38.499 1.00 66.88 258 PRO A O 1
ATOM 1882 N N . THR A 1 259 ? -22.703 -27.809 -37.134 1.00 70.62 259 THR A N 1
ATOM 1883 C CA . THR A 1 259 ? -21.597 -27.430 -38.015 1.00 70.62 259 THR A CA 1
ATOM 1884 C C . THR A 1 259 ? -20.628 -28.613 -38.169 1.00 70.62 259 THR A C 1
ATOM 1886 O O . THR A 1 259 ? -20.297 -29.251 -37.165 1.00 70.62 259 THR A O 1
ATOM 1889 N N . PRO A 1 260 ? -20.153 -28.932 -39.390 1.00 79.50 260 PRO A N 1
ATOM 1890 C CA . PRO A 1 260 ? -19.194 -30.013 -39.606 1.00 79.50 260 PRO A CA 1
ATOM 1891 C C . PRO A 1 260 ? -17.877 -29.768 -38.847 1.00 79.50 260 PRO A C 1
ATOM 1893 O O . PRO A 1 260 ? -17.478 -28.614 -38.661 1.00 79.50 260 PRO A O 1
ATOM 1896 N N . PRO A 1 261 ? -17.190 -30.839 -38.408 1.00 76.75 261 PRO A N 1
ATOM 1897 C CA . PRO A 1 261 ? -15.946 -30.727 -37.660 1.00 76.75 261 PRO A CA 1
ATOM 1898 C C . PRO A 1 261 ? -14.857 -30.031 -38.495 1.00 76.75 261 PRO A C 1
ATOM 1900 O O . PRO A 1 261 ? -14.752 -30.280 -39.700 1.00 76.75 261 PRO A O 1
ATOM 1903 N N . PRO A 1 262 ? -14.035 -29.165 -37.875 1.00 77.69 262 PRO A N 1
ATOM 1904 C CA . PRO A 1 262 ? -12.946 -28.488 -38.563 1.00 77.69 262 PRO A CA 1
ATOM 1905 C C . PRO A 1 262 ? -11.902 -29.497 -39.077 1.00 77.69 262 PRO A C 1
ATOM 1907 O O . PRO A 1 262 ? -11.686 -30.536 -38.445 1.00 77.69 262 PRO A O 1
ATOM 1910 N N . PRO A 1 263 ? -11.238 -29.204 -40.211 1.00 81.00 263 PRO A N 1
ATOM 1911 C CA . PRO A 1 263 ? -10.192 -30.059 -40.756 1.00 81.00 263 PRO A CA 1
ATOM 1912 C C . PRO A 1 263 ? -9.020 -30.203 -39.769 1.00 81.00 263 PRO A C 1
ATOM 1914 O O . PRO A 1 263 ? -8.734 -29.272 -39.008 1.00 81.00 263 PRO A O 1
ATOM 1917 N N . PRO A 1 264 ? -8.324 -31.355 -39.776 1.00 76.75 264 PRO A N 1
ATOM 1918 C CA . PRO A 1 264 ? -7.170 -31.577 -38.917 1.00 76.75 264 PRO A CA 1
ATOM 1919 C C . PRO A 1 264 ? -6.078 -30.533 -39.209 1.00 76.75 264 PRO A C 1
ATOM 1921 O O . PRO A 1 264 ? -5.811 -30.236 -40.378 1.00 76.75 264 PRO A O 1
ATOM 1924 N N . PRO A 1 265 ? -5.442 -29.960 -38.172 1.00 78.06 265 PRO A N 1
ATOM 1925 C CA . PRO A 1 265 ? -4.355 -29.011 -38.360 1.00 78.06 265 PRO A CA 1
ATOM 1926 C C . PRO A 1 265 ? -3.176 -29.685 -39.085 1.00 78.06 265 PRO A C 1
ATOM 1928 O O . PRO A 1 265 ? -2.906 -30.864 -38.842 1.00 78.06 265 PRO A O 1
ATOM 1931 N N . PRO A 1 266 ? -2.453 -28.957 -39.956 1.00 74.94 266 PRO A N 1
ATOM 1932 C CA . PRO A 1 266 ? -1.286 -29.495 -40.643 1.00 74.94 266 PRO A CA 1
ATOM 1933 C C . PRO A 1 266 ? -0.228 -29.947 -39.631 1.00 74.94 266 PRO A C 1
ATOM 1935 O O . PRO A 1 266 ? 0.074 -29.237 -38.666 1.00 74.94 266 PRO A O 1
ATOM 1938 N N . SER A 1 267 ? 0.330 -31.137 -39.862 1.00 67.12 267 SER A N 1
ATOM 1939 C CA . SER A 1 267 ? 1.417 -31.712 -39.074 1.00 67.12 267 SER A CA 1
ATOM 1940 C C . SER A 1 267 ? 2.567 -30.717 -38.961 1.00 67.12 267 SER A C 1
ATOM 1942 O O . SER A 1 267 ? 3.144 -30.294 -39.964 1.00 67.12 267 SER A O 1
ATOM 1944 N N . ARG A 1 268 ? 2.880 -30.312 -37.728 1.00 56.06 268 ARG A N 1
ATOM 1945 C CA . ARG A 1 268 ? 4.039 -29.464 -37.449 1.00 56.06 268 ARG A CA 1
ATOM 1946 C C . ARG A 1 268 ? 5.316 -30.212 -37.862 1.00 56.06 268 ARG A C 1
ATOM 1948 O O . ARG A 1 268 ? 5.409 -31.402 -37.566 1.00 56.06 268 ARG A O 1
ATOM 1955 N N . PRO A 1 269 ? 6.285 -29.539 -38.507 1.00 60.00 269 PRO A N 1
ATOM 1956 C CA . PRO A 1 269 ? 7.616 -30.089 -38.730 1.00 60.00 269 PRO A CA 1
ATOM 1957 C C . PRO A 1 269 ? 8.225 -30.561 -37.410 1.00 60.00 269 PRO A C 1
ATOM 1959 O O . PRO A 1 269 ? 8.098 -29.870 -36.394 1.00 60.00 269 PRO A O 1
ATOM 1962 N N . ASP A 1 270 ? 8.857 -31.732 -37.449 1.00 54.00 270 ASP A N 1
ATOM 1963 C CA . ASP A 1 270 ? 9.577 -32.339 -36.333 1.00 54.00 270 ASP A CA 1
ATOM 1964 C C . ASP A 1 270 ? 10.452 -31.297 -35.611 1.00 54.00 270 ASP A C 1
ATOM 1966 O O . ASP A 1 270 ? 11.199 -30.560 -36.269 1.00 54.00 270 ASP A O 1
ATOM 1970 N N . PRO A 1 271 ? 10.356 -31.181 -34.273 1.00 55.88 271 PRO A N 1
ATOM 1971 C CA . PRO A 1 271 ? 11.196 -30.266 -33.526 1.00 55.88 271 PRO A CA 1
ATOM 1972 C C . PRO A 1 271 ? 12.657 -30.674 -33.710 1.00 55.88 271 PRO A C 1
ATOM 1974 O O . PRO A 1 271 ? 13.074 -31.763 -33.319 1.00 55.88 271 PRO A O 1
ATOM 1977 N N . SER A 1 272 ? 13.427 -29.757 -34.299 1.00 64.25 272 SER A N 1
ATOM 1978 C CA . SER A 1 272 ? 14.888 -29.781 -34.328 1.00 64.25 272 SER A CA 1
ATOM 1979 C C . SER A 1 272 ? 15.449 -30.283 -32.988 1.00 64.25 272 SER A C 1
ATOM 1981 O O . SER A 1 272 ? 14.963 -29.845 -31.938 1.00 64.25 272 SER A O 1
ATOM 1983 N N . PRO A 1 273 ? 16.459 -31.172 -32.994 1.00 59.59 273 PRO A N 1
ATOM 1984 C CA . PRO A 1 273 ? 17.005 -31.760 -31.778 1.00 59.59 273 PRO A CA 1
ATOM 1985 C C . PRO A 1 273 ? 17.424 -30.659 -30.802 1.00 59.59 273 PRO A C 1
ATOM 1987 O O . PRO A 1 273 ? 18.207 -29.769 -31.140 1.00 59.59 273 PRO A O 1
ATOM 1990 N N . ALA A 1 274 ? 16.851 -30.708 -29.597 1.00 53.94 274 ALA A N 1
ATOM 1991 C CA . ALA A 1 274 ? 17.126 -29.755 -28.534 1.00 53.94 274 ALA A CA 1
ATOM 1992 C C . ALA A 1 274 ? 18.643 -29.681 -28.265 1.00 53.94 274 ALA A C 1
ATOM 1994 O O . ALA A 1 274 ? 19.300 -30.727 -28.234 1.00 53.94 274 ALA A O 1
ATOM 1995 N N . PRO A 1 275 ? 19.214 -28.478 -28.060 1.00 56.38 275 PRO A N 1
ATOM 1996 C CA . PRO A 1 275 ? 20.623 -28.328 -27.725 1.00 56.38 275 PRO A CA 1
ATOM 1997 C C . PRO A 1 275 ? 20.934 -29.152 -26.473 1.00 56.38 275 PRO A C 1
ATOM 1999 O O . PRO A 1 275 ? 20.325 -28.959 -25.419 1.00 56.38 275 PRO A O 1
ATOM 2002 N N . GLN A 1 276 ? 21.855 -30.106 -26.617 1.00 53.38 276 GLN A N 1
ATOM 2003 C CA . GLN A 1 276 ? 22.318 -30.955 -25.528 1.00 53.38 276 GLN A CA 1
ATOM 2004 C C . GLN A 1 276 ? 22.846 -30.061 -24.401 1.00 53.38 276 GLN A C 1
ATOM 2006 O O . GLN A 1 276 ? 23.807 -29.314 -24.589 1.00 53.38 276 GLN A O 1
ATOM 2011 N N . GLN A 1 277 ? 22.189 -30.098 -23.238 1.00 56.03 277 GLN A N 1
ATOM 2012 C CA . GLN A 1 277 ? 22.692 -29.411 -22.053 1.00 56.03 277 GLN A CA 1
ATOM 2013 C C . GLN A 1 277 ? 24.067 -29.996 -21.678 1.00 56.03 277 GLN A C 1
ATOM 2015 O O . GLN A 1 277 ? 24.218 -31.220 -21.682 1.00 56.03 277 GLN A O 1
ATOM 2020 N N . PRO A 1 278 ? 25.069 -29.158 -21.355 1.00 59.19 278 PRO A N 1
ATOM 2021 C CA . PRO A 1 278 ? 26.397 -29.622 -20.962 1.00 59.19 278 PRO A CA 1
ATOM 2022 C C . PRO A 1 278 ? 26.308 -30.509 -19.712 1.00 59.19 278 PRO A C 1
ATOM 2024 O O . PRO A 1 278 ? 25.680 -30.143 -18.719 1.00 59.19 278 PRO A O 1
ATOM 2027 N N . ALA A 1 279 ? 26.930 -31.686 -19.777 1.00 62.00 279 ALA A N 1
ATOM 2028 C CA . ALA A 1 279 ? 26.735 -32.804 -18.851 1.00 62.00 279 ALA A CA 1
ATOM 2029 C C . ALA A 1 279 ? 27.359 -32.644 -17.444 1.00 62.00 279 ALA A C 1
ATOM 2031 O O . ALA A 1 279 ? 27.356 -33.607 -16.685 1.00 62.00 279 ALA A O 1
ATOM 2032 N N . ASP A 1 280 ? 27.860 -31.464 -17.06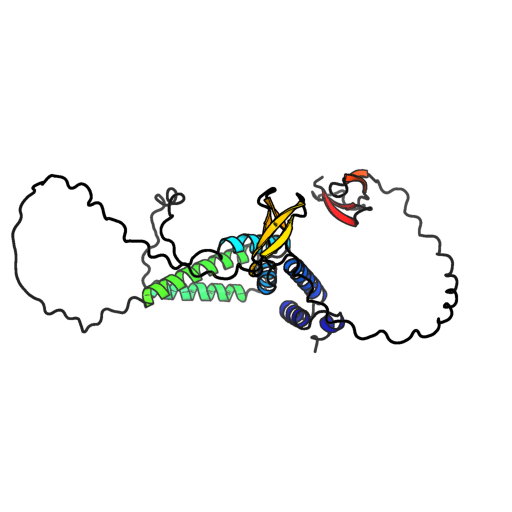2 1.00 64.69 280 ASP A N 1
ATOM 2033 C CA . ASP A 1 280 ? 28.749 -31.319 -15.892 1.00 64.69 280 ASP A CA 1
ATOM 2034 C C . ASP A 1 280 ? 28.381 -30.153 -14.951 1.00 64.69 280 ASP A C 1
ATOM 2036 O O . ASP A 1 280 ? 29.236 -29.482 -14.379 1.00 64.69 280 ASP A O 1
ATOM 2040 N N . VAL A 1 281 ? 27.086 -29.855 -14.786 1.00 68.44 281 VAL A N 1
ATOM 2041 C CA . VAL A 1 281 ? 26.651 -28.899 -13.748 1.00 68.44 281 VAL A CA 1
ATOM 2042 C C . VAL A 1 281 ? 26.319 -29.671 -12.466 1.00 68.44 281 VAL A C 1
ATOM 2044 O O . VAL A 1 281 ? 25.390 -30.485 -12.495 1.00 68.44 281 VAL A O 1
ATOM 2047 N N . PRO A 1 282 ? 27.013 -29.434 -11.333 1.00 69.38 282 PRO A N 1
ATOM 2048 C CA . PRO A 1 282 ? 26.729 -30.121 -10.077 1.00 69.38 282 PRO A CA 1
ATOM 2049 C C . PRO A 1 282 ? 25.293 -29.828 -9.622 1.00 69.38 282 PRO A C 1
ATOM 2051 O O . PRO A 1 282 ? 24.923 -28.689 -9.327 1.00 69.38 282 PRO A O 1
ATOM 2054 N N . GLN A 1 283 ? 24.469 -30.876 -9.578 1.00 73.62 283 GLN A N 1
ATOM 2055 C CA . GLN A 1 283 ? 23.097 -30.824 -9.078 1.00 73.62 283 GLN A CA 1
ATOM 2056 C C . GLN A 1 283 ? 23.071 -31.340 -7.642 1.00 73.62 283 GLN A C 1
ATOM 2058 O O . GLN A 1 283 ? 23.578 -32.425 -7.363 1.00 73.62 283 GLN A O 1
ATOM 2063 N N . PHE A 1 284 ? 22.428 -30.603 -6.740 1.00 76.62 284 PHE A N 1
ATOM 2064 C CA . PHE A 1 284 ? 22.158 -31.081 -5.385 1.00 76.62 284 PHE A CA 1
ATOM 2065 C C . PHE A 1 284 ? 20.668 -31.372 -5.219 1.00 76.62 284 PHE A C 1
ATOM 2067 O O . PHE A 1 284 ? 19.804 -30.737 -5.835 1.00 76.62 284 PHE A O 1
ATOM 2074 N N . GLN A 1 285 ? 20.371 -32.371 -4.392 1.00 78.81 285 GLN A N 1
ATOM 2075 C CA . GLN A 1 285 ? 19.015 -32.807 -4.090 1.00 78.81 285 GLN A CA 1
ATOM 2076 C C . GLN A 1 285 ? 18.717 -32.457 -2.632 1.00 78.81 285 GLN A C 1
ATOM 2078 O O . GLN A 1 285 ? 19.409 -32.915 -1.728 1.00 78.81 285 GLN A O 1
ATOM 2083 N N . ALA A 1 286 ? 17.706 -31.622 -2.401 1.00 80.56 286 ALA A N 1
ATOM 2084 C CA . ALA A 1 286 ? 17.250 -31.276 -1.056 1.00 80.56 286 ALA A CA 1
ATOM 2085 C C . ALA A 1 286 ? 15.718 -31.198 -1.013 1.00 80.56 286 ALA A C 1
ATOM 2087 O O . ALA A 1 286 ? 15.051 -31.037 -2.041 1.00 80.56 286 ALA A O 1
ATOM 2088 N N . ALA A 1 287 ? 15.135 -31.334 0.178 1.00 82.62 287 ALA A N 1
ATOM 2089 C CA . ALA A 1 287 ? 13.698 -31.166 0.355 1.00 82.62 287 ALA A CA 1
ATOM 2090 C C . ALA A 1 287 ? 13.332 -29.685 0.171 1.00 82.62 287 ALA A C 1
ATOM 2092 O O . ALA A 1 287 ? 13.806 -28.821 0.907 1.00 82.62 287 ALA A O 1
ATOM 2093 N N . CYS A 1 288 ? 12.494 -29.372 -0.820 1.00 81.00 288 CYS A N 1
ATOM 2094 C CA . CYS A 1 288 ? 12.044 -27.998 -1.022 1.00 81.00 288 CYS A CA 1
ATOM 2095 C C . CYS A 1 288 ? 11.099 -27.596 0.127 1.00 81.00 288 CYS A C 1
ATOM 2097 O O . CYS A 1 288 ? 10.089 -28.275 0.335 1.00 81.00 288 CYS A O 1
ATOM 2099 N N . PRO A 1 289 ? 11.339 -26.473 0.830 1.00 77.69 289 PRO A N 1
ATOM 2100 C CA . PRO A 1 289 ? 10.513 -26.064 1.970 1.00 77.69 289 PRO A CA 1
ATOM 2101 C C . PRO A 1 289 ? 9.058 -25.763 1.583 1.00 77.69 289 PRO A C 1
ATOM 2103 O O . PRO A 1 289 ? 8.175 -25.794 2.435 1.00 77.69 289 PRO A O 1
ATOM 2106 N N . ARG A 1 290 ? 8.791 -25.498 0.295 1.00 80.56 290 ARG A N 1
ATOM 2107 C CA . ARG A 1 290 ? 7.442 -25.213 -0.211 1.00 80.56 290 ARG A CA 1
ATOM 2108 C C . ARG A 1 290 ? 6.649 -26.451 -0.593 1.00 80.56 290 ARG A C 1
ATOM 2110 O O . ARG A 1 290 ? 5.508 -26.574 -0.171 1.00 80.56 290 ARG A O 1
ATOM 2117 N N . CYS A 1 291 ? 7.211 -27.346 -1.403 1.00 84.12 291 CYS A N 1
ATOM 2118 C CA . CYS A 1 291 ? 6.467 -28.528 -1.841 1.00 84.12 291 CYS A CA 1
ATOM 2119 C C . CYS A 1 291 ? 6.707 -29.757 -0.959 1.00 84.12 291 CYS A C 1
ATOM 2121 O O . CYS A 1 291 ? 5.996 -30.736 -1.131 1.00 84.12 291 CYS A O 1
ATOM 2123 N N . ARG A 1 292 ? 7.672 -29.735 -0.025 1.00 82.94 292 ARG A N 1
ATOM 2124 C CA . ARG A 1 292 ? 8.073 -30.873 0.831 1.00 82.94 292 ARG A CA 1
ATOM 2125 C C . ARG A 1 292 ? 8.524 -32.133 0.076 1.00 82.94 292 ARG A C 1
ATOM 2127 O O . ARG A 1 292 ? 8.686 -33.181 0.687 1.00 82.94 292 ARG A O 1
ATOM 2134 N N . HIS A 1 293 ? 8.763 -32.031 -1.229 1.00 83.94 293 HIS A N 1
ATOM 2135 C CA . HIS A 1 293 ? 9.276 -33.121 -2.057 1.00 83.94 293 HIS A CA 1
ATOM 2136 C C . HIS A 1 293 ? 10.789 -32.959 -2.285 1.00 83.94 293 HIS A C 1
ATOM 2138 O O . HIS A 1 293 ? 11.284 -31.822 -2.286 1.00 83.94 293 HIS A O 1
ATOM 2144 N N . PRO A 1 294 ? 11.531 -34.061 -2.508 1.00 79.19 294 PRO A N 1
ATOM 2145 C CA . PRO A 1 294 ? 12.927 -34.000 -2.928 1.00 79.19 294 PRO A CA 1
ATOM 2146 C C . PRO A 1 294 ? 13.001 -33.323 -4.300 1.00 79.19 294 PRO A C 1
ATOM 2148 O O . PRO A 1 294 ? 12.501 -33.843 -5.295 1.00 79.19 294 PRO A O 1
ATOM 2151 N N . CYS A 1 295 ? 13.579 -32.127 -4.344 1.00 79.00 295 CYS A N 1
ATOM 2152 C CA . CYS A 1 295 ? 13.698 -31.337 -5.563 1.00 79.00 295 CYS A CA 1
ATOM 2153 C C . CYS A 1 295 ? 15.159 -31.268 -5.999 1.00 79.00 295 CYS A C 1
ATOM 2155 O O . CYS A 1 295 ? 16.070 -31.239 -5.171 1.00 79.00 295 CYS A O 1
ATOM 2157 N N . ARG A 1 296 ? 15.366 -31.258 -7.318 1.00 77.19 296 ARG A N 1
ATOM 2158 C CA . ARG A 1 296 ? 16.670 -30.991 -7.925 1.00 77.19 296 ARG A CA 1
ATOM 2159 C C . ARG A 1 296 ? 16.857 -29.490 -8.074 1.00 77.19 296 ARG A C 1
ATOM 2161 O O . ARG A 1 296 ? 15.955 -28.796 -8.549 1.00 77.19 296 ARG A O 1
ATOM 2168 N N . PHE A 1 297 ? 18.032 -29.021 -7.686 1.00 77.19 297 PHE A N 1
ATOM 2169 C CA . PHE A 1 297 ? 18.421 -27.625 -7.771 1.00 77.19 297 PHE A CA 1
ATOM 2170 C C . PHE A 1 297 ? 19.678 -27.495 -8.628 1.00 77.19 297 PHE A C 1
ATOM 2172 O O . PHE A 1 297 ? 20.603 -28.300 -8.516 1.00 77.19 297 PHE A O 1
ATOM 2179 N N . VAL A 1 298 ? 19.693 -26.480 -9.490 1.00 71.62 298 VAL A N 1
ATOM 2180 C CA . VAL A 1 298 ? 20.829 -26.153 -10.357 1.00 71.62 298 VAL A CA 1
ATOM 2181 C C . VAL A 1 298 ? 21.522 -24.933 -9.758 1.00 71.62 298 VAL A C 1
ATOM 2183 O O . VAL A 1 298 ? 20.887 -23.887 -9.615 1.00 71.62 298 VAL A O 1
ATOM 2186 N N . LEU A 1 299 ? 22.795 -25.064 -9.369 1.00 69.12 299 LEU A N 1
ATOM 2187 C CA . LEU A 1 299 ? 23.600 -23.910 -8.964 1.00 69.12 299 LEU A CA 1
ATOM 2188 C C . LEU A 1 299 ? 24.028 -23.132 -10.213 1.00 69.12 299 LEU A C 1
ATOM 2190 O O . LEU A 1 299 ? 24.567 -23.739 -11.141 1.00 69.12 299 LEU A O 1
ATOM 2194 N N . PRO A 1 300 ? 23.833 -21.805 -10.258 1.00 67.94 300 PRO A N 1
ATOM 2195 C CA . PRO A 1 300 ? 24.466 -20.998 -11.286 1.00 67.94 300 PRO A CA 1
ATOM 2196 C C . PRO A 1 300 ? 25.997 -21.069 -11.118 1.00 67.94 300 PRO A C 1
ATOM 2198 O O . PRO A 1 300 ? 26.489 -21.016 -9.989 1.00 67.94 300 PRO A O 1
ATOM 2201 N N . PRO A 1 301 ? 26.776 -21.152 -12.211 1.00 63.00 301 PRO A N 1
ATOM 2202 C CA . PRO A 1 301 ? 28.232 -21.338 -12.163 1.00 63.00 301 PRO A CA 1
ATOM 2203 C C . PRO A 1 301 ? 29.011 -20.169 -11.523 1.00 63.00 301 PRO A C 1
ATOM 2205 O O . PRO A 1 301 ? 30.223 -20.256 -11.357 1.00 63.00 301 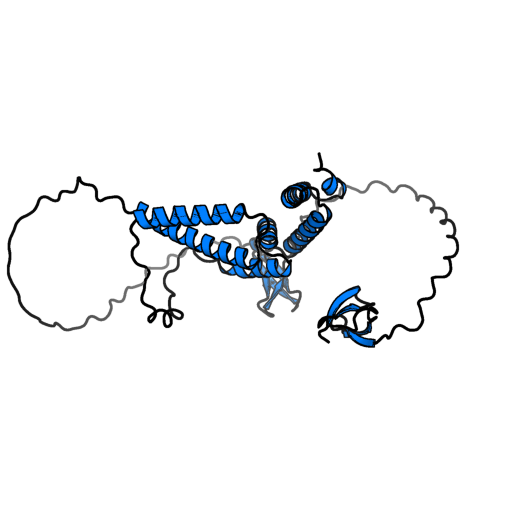PRO A O 1
ATOM 2208 N N . SER A 1 302 ? 28.345 -19.075 -11.145 1.00 58.94 302 SER A N 1
ATOM 2209 C CA . SER A 1 302 ? 28.979 -17.816 -10.731 1.00 58.94 302 SER A CA 1
ATOM 2210 C C . SER A 1 302 ? 29.036 -17.575 -9.216 1.00 58.94 302 SER A C 1
ATOM 2212 O O . SER A 1 302 ? 29.395 -16.477 -8.804 1.00 58.94 302 SER A O 1
ATOM 2214 N N . THR A 1 303 ? 28.677 -18.541 -8.364 1.00 55.75 303 THR A N 1
ATOM 2215 C CA . THR A 1 303 ? 28.511 -18.285 -6.915 1.00 55.75 303 THR A CA 1
ATOM 2216 C C . THR A 1 303 ? 29.669 -18.725 -6.015 1.00 55.75 303 THR A C 1
ATOM 2218 O O . THR A 1 303 ? 29.540 -18.697 -4.792 1.00 55.75 303 THR A O 1
ATOM 2221 N N . ILE A 1 304 ? 30.828 -19.074 -6.580 1.00 55.75 304 ILE A N 1
ATOM 2222 C CA . ILE A 1 304 ? 32.049 -19.337 -5.801 1.00 55.75 304 ILE A CA 1
ATOM 2223 C C . ILE A 1 304 ? 32.744 -17.993 -5.531 1.00 55.75 304 ILE A C 1
ATOM 2225 O O . ILE A 1 304 ? 33.703 -17.621 -6.197 1.00 55.75 304 ILE A O 1
ATOM 2229 N N . GLY A 1 305 ? 32.199 -17.215 -4.593 1.00 58.25 305 GLY A N 1
ATOM 2230 C CA . GLY A 1 305 ? 32.779 -15.934 -4.187 1.00 58.25 305 GLY A CA 1
ATOM 2231 C C . GLY A 1 305 ? 31.768 -14.974 -3.562 1.00 58.25 305 GLY A C 1
ATOM 2232 O O . GLY A 1 305 ? 31.087 -14.230 -4.258 1.00 58.25 305 GLY A O 1
ATOM 2233 N N . SER A 1 306 ? 31.719 -14.953 -2.231 1.00 54.09 306 SER A N 1
ATOM 2234 C CA . SER A 1 306 ? 31.289 -13.797 -1.422 1.00 54.09 306 SER A CA 1
ATOM 2235 C C . SER A 1 306 ? 29.800 -13.419 -1.331 1.00 54.09 306 SER A C 1
ATOM 2237 O O . SER A 1 306 ? 29.506 -12.356 -0.789 1.00 54.09 306 SER A O 1
AT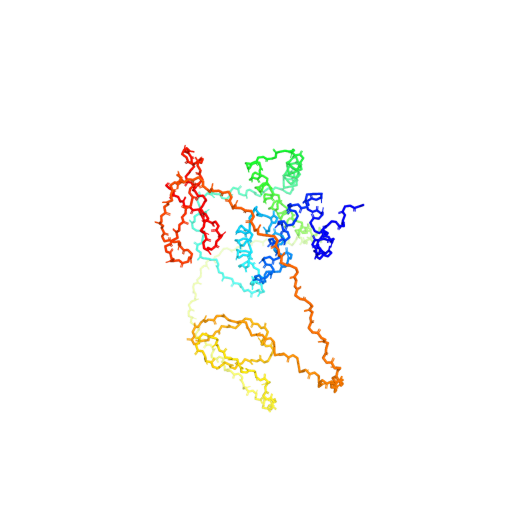OM 2239 N N . GLN A 1 307 ? 28.839 -14.251 -1.746 1.00 53.00 307 GLN A N 1
ATOM 2240 C CA . GLN A 1 307 ? 27.412 -13.963 -1.498 1.00 53.00 307 GLN A CA 1
ATOM 2241 C C . GLN A 1 307 ? 26.793 -14.942 -0.493 1.00 53.00 307 GLN A C 1
ATOM 2243 O O . GLN A 1 307 ? 26.593 -16.115 -0.786 1.00 53.00 307 GLN A O 1
ATOM 2248 N N . SER A 1 308 ? 26.423 -14.437 0.690 1.00 60.81 308 SER A N 1
ATOM 2249 C CA . SER A 1 308 ? 25.800 -15.203 1.788 1.00 60.81 308 SER A CA 1
ATOM 2250 C C . SER A 1 308 ? 24.352 -15.647 1.512 1.00 60.81 308 SER A C 1
ATOM 2252 O O . SER A 1 308 ? 23.666 -16.119 2.419 1.00 60.81 308 SER A O 1
ATOM 2254 N N . ARG A 1 309 ? 23.837 -15.438 0.294 1.00 69.81 309 ARG A N 1
ATOM 2255 C CA . ARG A 1 309 ? 22.467 -15.780 -0.105 1.00 69.81 309 ARG A CA 1
ATOM 2256 C C . ARG A 1 309 ? 22.441 -16.291 -1.542 1.00 69.81 309 ARG A C 1
ATOM 2258 O O . ARG A 1 309 ? 22.647 -15.525 -2.476 1.00 69.81 309 ARG A O 1
ATOM 2265 N N . LEU A 1 310 ? 22.122 -17.572 -1.710 1.00 73.12 310 LEU A N 1
ATOM 2266 C CA . LEU A 1 310 ? 21.840 -18.165 -3.016 1.00 73.12 310 LEU A CA 1
ATOM 2267 C C . LEU A 1 310 ? 20.340 -18.095 -3.293 1.00 73.12 310 LEU A C 1
ATOM 2269 O O . LEU A 1 310 ? 19.548 -18.628 -2.516 1.00 73.12 310 LEU A O 1
ATOM 2273 N N . SER A 1 311 ? 19.950 -17.466 -4.404 1.00 75.94 311 SER A N 1
ATOM 2274 C CA . SER A 1 311 ? 18.589 -17.584 -4.935 1.00 75.94 311 SER A CA 1
ATOM 2275 C C . SER A 1 311 ? 18.504 -18.853 -5.773 1.00 75.94 311 SER A C 1
ATOM 2277 O O . SER A 1 311 ? 19.174 -18.975 -6.798 1.00 75.94 311 SER A O 1
ATOM 2279 N N . ILE A 1 312 ? 17.709 -19.815 -5.316 1.00 77.81 312 ILE A N 1
ATOM 2280 C CA . ILE A 1 312 ? 17.554 -21.114 -5.964 1.00 77.81 312 ILE A CA 1
ATOM 2281 C C . ILE A 1 312 ? 16.106 -21.251 -6.427 1.00 77.81 312 ILE A C 1
ATOM 2283 O O . ILE A 1 312 ? 15.168 -20.958 -5.684 1.00 77.81 312 ILE A O 1
ATOM 2287 N N . THR A 1 313 ? 15.918 -21.723 -7.659 1.00 76.44 313 THR A N 1
ATOM 2288 C CA . THR A 1 313 ? 14.587 -21.978 -8.220 1.00 76.44 313 THR A CA 1
ATO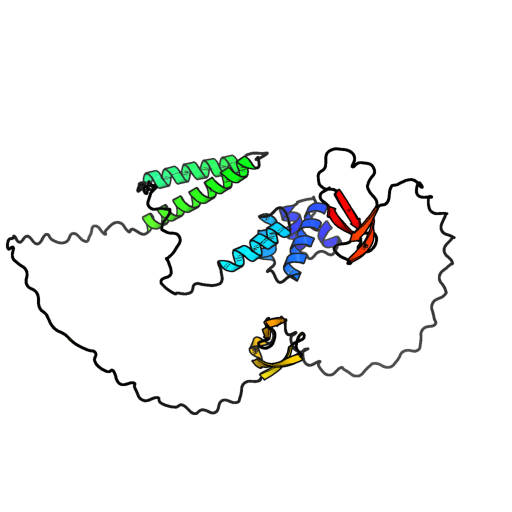M 2289 C C . THR A 1 313 ? 14.310 -23.473 -8.203 1.00 76.44 313 THR A C 1
ATOM 2291 O O . THR A 1 313 ? 15.085 -24.271 -8.726 1.00 76.44 313 THR A O 1
ATOM 2294 N N . CYS A 1 314 ? 13.200 -23.869 -7.585 1.00 76.38 314 CYS A N 1
ATOM 2295 C CA . CYS A 1 314 ? 12.742 -25.252 -7.635 1.00 76.38 314 CYS A CA 1
ATOM 2296 C C . CYS A 1 314 ? 12.156 -25.550 -9.019 1.00 76.38 314 CYS A C 1
ATOM 2298 O O . CYS A 1 314 ? 11.220 -24.871 -9.441 1.00 76.38 314 CYS A O 1
ATOM 2300 N N . ALA A 1 315 ? 12.643 -26.599 -9.684 1.00 76.94 315 ALA A N 1
ATOM 2301 C CA . ALA A 1 315 ? 12.140 -27.007 -10.997 1.00 76.94 315 ALA A CA 1
ATOM 2302 C C . ALA A 1 315 ? 10.633 -27.334 -10.996 1.00 76.94 315 ALA A C 1
ATOM 2304 O O . ALA A 1 315 ? 9.961 -27.124 -11.997 1.00 76.94 315 ALA A O 1
ATOM 2305 N N . ASN A 1 316 ? 10.094 -27.805 -9.864 1.00 73.75 316 ASN A N 1
ATOM 2306 C CA . ASN A 1 316 ? 8.697 -28.233 -9.763 1.00 73.75 316 ASN A CA 1
ATOM 2307 C C . ASN A 1 316 ? 7.720 -27.104 -9.407 1.00 73.75 316 ASN A C 1
ATOM 2309 O O . ASN A 1 316 ? 6.571 -27.139 -9.828 1.00 73.75 316 ASN A O 1
ATOM 2313 N N . CYS A 1 317 ? 8.135 -26.123 -8.598 1.00 78.12 317 CYS A N 1
ATOM 2314 C CA . CYS A 1 317 ? 7.239 -25.047 -8.158 1.00 78.12 317 CYS A CA 1
ATOM 2315 C C . CYS A 1 317 ? 7.589 -23.668 -8.719 1.00 78.12 317 CYS A C 1
ATOM 2317 O O . CYS A 1 317 ? 6.915 -22.713 -8.343 1.00 78.12 317 CYS A O 1
ATOM 2319 N N . THR A 1 318 ? 8.637 -23.577 -9.554 1.00 76.06 318 THR A N 1
ATOM 2320 C CA . THR A 1 318 ? 9.119 -22.403 -10.319 1.00 76.06 318 THR A CA 1
ATOM 2321 C C . THR A 1 318 ? 9.335 -21.110 -9.531 1.00 76.06 318 THR A C 1
ATOM 2323 O O . THR A 1 318 ? 9.725 -20.092 -10.095 1.00 76.06 318 THR A O 1
ATOM 2326 N N . LYS A 1 319 ? 9.148 -21.133 -8.210 1.00 74.81 319 LYS A N 1
ATOM 2327 C CA . LYS A 1 319 ? 9.319 -19.974 -7.345 1.00 74.81 319 LYS A CA 1
ATOM 2328 C C . LYS A 1 319 ? 10.741 -19.940 -6.780 1.00 74.81 319 LYS A C 1
ATOM 2330 O O . LYS A 1 319 ? 11.171 -20.943 -6.197 1.00 74.81 319 LYS A O 1
ATOM 2335 N N . PRO A 1 320 ? 11.444 -18.800 -6.887 1.00 76.62 320 PRO A N 1
ATOM 2336 C CA . PRO A 1 320 ? 12.741 -18.628 -6.255 1.00 76.62 320 PRO A CA 1
ATOM 2337 C C . PRO A 1 320 ? 12.587 -18.594 -4.729 1.00 76.62 320 PRO A C 1
ATOM 2339 O O . PRO A 1 320 ? 11.585 -18.106 -4.195 1.00 76.62 320 PRO A O 1
ATOM 2342 N N . PHE A 1 321 ? 13.580 -19.118 -4.020 1.00 79.19 321 PHE A N 1
ATOM 2343 C CA . PHE A 1 321 ? 13.739 -18.933 -2.581 1.00 79.19 321 PHE A CA 1
ATOM 2344 C C . PHE A 1 321 ? 15.221 -18.775 -2.238 1.00 79.19 321 PHE A C 1
ATOM 2346 O O . PHE A 1 321 ? 16.090 -19.325 -2.913 1.00 79.19 321 PHE A O 1
ATOM 2353 N N . ALA A 1 322 ? 15.505 -17.986 -1.203 1.00 79.12 322 ALA A N 1
ATOM 2354 C CA . ALA A 1 322 ? 16.867 -17.726 -0.761 1.00 79.12 322 ALA A CA 1
ATOM 2355 C C . ALA A 1 322 ? 17.295 -18.765 0.282 1.00 79.12 322 ALA A C 1
ATOM 2357 O O . ALA A 1 322 ? 16.590 -18.967 1.273 1.00 79.12 322 ALA A O 1
ATOM 2358 N N . ILE A 1 323 ? 18.458 -19.382 0.085 1.00 72.62 323 ILE A N 1
ATOM 2359 C CA . ILE A 1 323 ? 19.126 -20.195 1.106 1.00 72.62 323 ILE A CA 1
ATOM 2360 C C . ILE A 1 323 ? 20.359 -19.429 1.584 1.00 72.62 323 ILE A C 1
ATOM 2362 O O . ILE A 1 323 ? 21.118 -18.887 0.775 1.00 72.62 323 ILE A O 1
ATOM 2366 N N . LYS A 1 324 ? 20.534 -19.359 2.906 1.00 69.44 324 LYS A N 1
ATOM 2367 C CA . LYS A 1 324 ? 21.777 -18.895 3.523 1.00 69.44 324 LYS A CA 1
ATOM 2368 C C . LYS A 1 324 ? 22.734 -20.087 3.536 1.00 69.44 324 LYS A C 1
ATOM 2370 O O . LYS A 1 324 ? 22.416 -21.084 4.182 1.00 69.44 324 LYS A O 1
ATOM 2375 N N . VAL A 1 325 ? 23.805 -20.003 2.749 1.00 64.62 325 VAL A N 1
ATOM 2376 C CA . VAL A 1 325 ? 24.886 -21.006 2.710 1.00 64.62 325 VAL A CA 1
ATOM 2377 C C . VAL A 1 325 ? 25.867 -20.724 3.831 1.00 64.62 325 VAL A C 1
ATOM 2379 O O . VAL A 1 325 ? 26.114 -19.519 4.080 1.00 64.62 325 VAL A O 1
#

Solvent-accessible surface area (backbone atoms only — not comparable to full-atom values): 21685 Å² total; per-residue (Å²): 126,82,76,50,61,47,39,74,73,70,42,53,69,68,53,24,50,51,26,40,72,77,42,54,88,42,58,70,61,20,52,55,50,52,54,51,35,50,58,37,37,77,72,70,43,56,61,70,58,35,48,53,24,46,72,78,20,101,38,71,68,48,16,49,51,46,55,64,56,53,60,72,76,74,80,77,82,86,81,80,85,90,82,91,82,84,82,73,82,85,59,79,83,63,74,83,76,75,64,86,68,48,73,66,53,43,52,51,50,43,54,51,42,50,50,53,53,52,55,56,74,68,46,94,76,75,50,75,68,52,52,53,52,48,53,52,48,53,52,53,41,52,52,43,48,52,54,51,54,61,62,62,70,61,65,76,77,64,81,83,72,68,73,78,83,78,82,77,87,84,90,86,89,82,78,89,81,92,80,88,82,89,81,82,83,84,84,78,77,82,80,86,84,80,81,84,90,69,91,68,77,81,75,67,68,39,80,46,66,38,90,85,79,64,50,79,42,82,38,55,56,92,54,44,75,44,79,42,66,38,90,90,74,67,50,72,49,70,46,73,68,78,75,71,82,73,70,80,76,75,83,81,80,81,85,76,80,85,77,78,81,79,79,81,78,79,82,74,78,79,78,73,82,72,82,80,73,76,94,79,70,76,68,50,76,46,67,35,91,86,80,70,42,83,35,62,35,72,67,69,95,80,68,90,70,94,64,67,59,48,78,40,50,38,80,86,73,69,51,72,46,76,46,77,114

Organism: NCBI:txid156174

Secondary structure (DSSP, 8-state):
-GGGHHHHTT--HHHHHHHHHHHTT-HHHHHHHHHHHHHHHHTT--HHHHHHHHHH-SSHHHHHHHHHHHTTSSS--SS------SS-SSSSSS--------HHHHHHHHHHHHHHHHHHHT-SS--HHHHHHHHHHHHHHHHHHHHHHHHHSSPPP-TT-----------------------PPP--PPPP-------PPPPPEEEEE-TTT--EEEEEGGGTTSEEE-TTT--EEEPPPPPP----PPPPPPPPPPPPPPPPPPPPP---PPP---S---EEEEE-TTT-SEEEEE--TT-SSS-S-EEEE-TTT--EEEE--

Sequence (325 aa):
PPQNALAAMGYSPQDAALGSELFGDDHANAIAFITQVQGLVEMGFPRAAAIGALQNSSSKEGALQLLLGGAAESMDDGSFADGSGRQQEESALLGDGRGNLSREELTSLRAQLQAEITAFMNKSNPTIADTAAYKDKLARFKDVQTRLDETADVQPPDPTQTEPASYEHPAGPSSQMAHEYGRAPATSAPPPISSPSSAAAPPPVCVVQCPTCKNNLRVPREECTRTYQCPACSSRFMVAPPPAPTAASPPAPETAPPTPPPPPPPSRPDPSPAPQQPADVPQFQAACPRCRHPCRFVLPPSTIGSQSRLSITCANCTKPFAIKV

Radius of gyration: 35.77 Å; Cα contacts (8 Å, |Δi|>4): 217; chains: 1; bounding box: 78×82×105 Å

Mean predicted aligned error: 21.83 Å

Foldseek 3Di:
DLLCPCVVVVDDSVLSVVLCVPPNNPVVVSVVLSVLLVVVVVVVDDSVLLNVLVVVDVDSVSSVCVSVVVVVVPDDDPDDDDDDDDPPPVPPPPPPPVPPDDLVRLVVLLVVLVVVLVVLVPDPDADPVSVVVNVVSVVVNVVSVVVNVVVVVPDPPDPVPPPPDPDDDDDDDDDDDDDDDDDDDDDDDDDDDDDDPDDDPPADWDWDADPPPRDTDTDGLVCLQDWDADPVPRDTDGRDNDPDPPDPDDDDDDDDDDDDDDDDDPDDPDPDPDPDDPPDFDWDWDQDPVPRDTFIWTFDPPPPDDDQWDFIATPVPRDTDIDGD

Nearest PDB structures (foldseek):
  4c2m-assembly1_I  TM=2.748E-01  e=3.837E-01  Saccharomyces cerevisiae
  4ym7-assembly6_FI  TM=2.749E-01  e=4.309E-01  Saccharomyces cerevisiae
  6blp-assembly1_I  TM=3.039E-01  e=6.103E-01  Saccharomyces cerevisiae S288C

InterPro domains:
  IPR009060 UBA-like superfamily [SSF46934] (35-72)
  IPR015940 Ubiquitin-associated domain [PS50030] (23-70)